Protein AF-A0A961JHT3-F1 (afdb_monomer_lite)

Radius of gyration: 24.53 Å; chains: 1; bounding box: 60×84×55 Å

Secondary structure (DSSP, 8-state):
-PPPPPSS--TT--HHHHGGG-S-SSSEEEEES-TTTHHHHHTT-SEEEEE-S-HHHHHHHHHHHH--HHHHHTS-S--SSHHHHHHS-HHHHHHHHHHHS-SHHHHHHHH-TT-EEEE-GGGGSPPSS----HHHHHHHTT-EEEE----HHHHHHHHHHHHHTT-----TT-HHHHHHHHH--EEEEE-TTS-EEEEE--SS-HHHHHHHHHHHTHHHH---PPPP-----------TT---

Structure (mmCIF, N/CA/C/O backbone):
data_AF-A0A961JHT3-F1
#
_entry.id   AF-A0A961JHT3-F1
#
loop_
_atom_site.group_PDB
_atom_site.id
_atom_site.type_symbol
_atom_site.label_atom_id
_atom_site.label_alt_id
_atom_site.label_comp_id
_atom_site.label_asym_id
_atom_site.label_entity_id
_atom_site.label_seq_id
_atom_site.pdbx_PDB_ins_code
_atom_site.Cartn_x
_atom_site.Cartn_y
_atom_site.Cartn_z
_atom_site.occupancy
_atom_site.B_iso_or_equiv
_atom_site.auth_seq_id
_atom_site.auth_comp_id
_atom_site.auth_asym_id
_atom_site.auth_atom_id
_atom_site.pdbx_PDB_model_num
ATOM 1 N N . MET A 1 1 ? -21.421 24.729 8.480 1.00 57.03 1 MET A N 1
ATOM 2 C CA . MET A 1 1 ? -20.787 23.635 9.247 1.00 57.03 1 MET A CA 1
ATOM 3 C C . MET A 1 1 ? -19.480 23.269 8.571 1.00 57.03 1 MET A C 1
ATOM 5 O O . MET A 1 1 ? -19.475 23.072 7.361 1.00 57.03 1 MET A O 1
ATOM 9 N N . THR A 1 2 ? -18.383 23.240 9.322 1.00 63.19 2 THR A N 1
ATOM 10 C CA . THR A 1 2 ? -17.062 22.849 8.815 1.00 63.19 2 THR A CA 1
ATOM 11 C C . THR A 1 2 ? -17.078 21.354 8.497 1.00 63.19 2 THR A C 1
ATOM 13 O O . THR A 1 2 ? -17.374 20.550 9.375 1.00 63.19 2 THR A O 1
ATOM 16 N N . GLN A 1 3 ? -16.819 20.971 7.242 1.00 70.88 3 GLN A N 1
ATOM 17 C CA . GLN A 1 3 ? -16.707 19.555 6.877 1.00 70.88 3 GLN A CA 1
ATOM 18 C C . GLN A 1 3 ? -15.441 18.976 7.505 1.00 70.88 3 GLN A C 1
ATOM 20 O O . GLN A 1 3 ? -14.354 19.521 7.296 1.00 70.88 3 GLN A O 1
ATOM 25 N N . LEU A 1 4 ? -15.564 17.865 8.233 1.00 83.88 4 LEU A N 1
ATOM 26 C CA . LEU A 1 4 ? -14.392 17.169 8.751 1.00 83.88 4 LEU A CA 1
ATOM 27 C C . LEU A 1 4 ? -13.760 16.335 7.631 1.00 83.88 4 LEU A C 1
ATOM 29 O O . LEU A 1 4 ? -14.424 15.832 6.712 1.00 83.88 4 LEU A O 1
ATOM 33 N N . ARG A 1 5 ? -12.436 16.221 7.685 1.00 85.00 5 ARG A N 1
ATOM 34 C CA . ARG A 1 5 ? -11.687 15.247 6.886 1.00 85.00 5 ARG A CA 1
ATOM 35 C C . ARG A 1 5 ? -11.672 13.911 7.637 1.00 85.00 5 ARG A C 1
ATOM 37 O O . ARG A 1 5 ? -11.847 13.919 8.855 1.00 85.00 5 ARG A O 1
ATOM 44 N N . PRO A 1 6 ? -11.465 12.775 6.952 1.00 85.62 6 PRO A N 1
ATOM 45 C CA . PRO A 1 6 ? -11.277 11.501 7.632 1.00 85.62 6 PRO A CA 1
ATOM 46 C C . PRO A 1 6 ? -10.084 11.600 8.580 1.00 85.62 6 PRO A C 1
ATOM 48 O O . PRO A 1 6 ? -9.056 12.169 8.210 1.00 85.62 6 PRO A O 1
ATOM 51 N N . PHE A 1 7 ? -10.225 11.055 9.786 1.00 88.31 7 PHE A N 1
ATOM 52 C CA . PHE A 1 7 ? -9.194 11.177 10.820 1.00 88.31 7 PHE A CA 1
ATOM 53 C C . PHE A 1 7 ? -7.970 10.315 10.524 1.00 88.31 7 PHE A C 1
ATOM 55 O O . PHE A 1 7 ? -6.889 10.621 11.002 1.00 88.31 7 PHE A O 1
ATOM 62 N N . PHE A 1 8 ? -8.108 9.274 9.704 1.00 86.50 8 PHE A N 1
ATOM 63 C CA . PHE A 1 8 ? -7.003 8.428 9.267 1.00 86.50 8 PHE A CA 1
ATOM 64 C C . PHE A 1 8 ? -7.219 7.927 7.834 1.00 86.50 8 PHE A C 1
ATOM 66 O O . PHE A 1 8 ? -8.326 7.977 7.283 1.00 86.50 8 PHE A O 1
ATOM 73 N N . SER A 1 9 ? -6.137 7.467 7.203 1.00 78.88 9 SER A N 1
ATOM 74 C CA . SER A 1 9 ? -6.177 6.941 5.838 1.00 78.88 9 SER A CA 1
ATOM 75 C C . SER A 1 9 ? -6.555 5.464 5.840 1.00 78.88 9 SER A C 1
ATOM 77 O O . SER A 1 9 ? -5.960 4.674 6.559 1.00 78.88 9 SER A O 1
ATOM 79 N N . TYR A 1 10 ? -7.489 5.076 4.974 1.00 79.50 10 TYR A N 1
ATOM 80 C CA . TYR A 1 10 ? -7.904 3.685 4.803 1.00 79.50 10 TYR A CA 1
ATOM 81 C C . TYR A 1 10 ? -8.029 3.349 3.314 1.00 79.50 10 TYR A C 1
ATOM 83 O O . TYR A 1 10 ? -8.481 4.177 2.514 1.00 79.50 10 TYR A O 1
ATOM 91 N N . TYR A 1 11 ? -7.605 2.152 2.911 1.00 69.44 11 TYR A N 1
ATOM 92 C CA . TYR A 1 11 ? -7.697 1.742 1.511 1.00 69.44 11 TYR A CA 1
ATOM 93 C C . TYR A 1 11 ? -9.161 1.597 1.078 1.00 69.44 11 TYR A C 1
ATOM 95 O O . TYR A 1 11 ? -9.966 0.965 1.751 1.00 69.44 11 TYR A O 1
ATOM 103 N N . GLY A 1 12 ? -9.520 2.181 -0.067 1.00 69.88 12 GLY A N 1
ATOM 104 C CA . GLY A 1 12 ? -10.909 2.177 -0.539 1.00 69.88 12 GLY A CA 1
ATOM 105 C C . GLY A 1 12 ? -11.826 3.167 0.193 1.00 69.88 12 GLY A C 1
ATOM 106 O O . GLY A 1 12 ? -13.039 3.134 -0.017 1.00 69.88 12 GLY A O 1
ATOM 107 N N . ALA A 1 13 ? -11.265 4.070 1.006 1.00 76.56 13 ALA A N 1
ATOM 108 C CA . ALA A 1 13 ? -11.989 5.164 1.643 1.00 76.56 13 ALA A CA 1
ATOM 109 C C . ALA A 1 13 ? -12.790 5.989 0.616 1.00 76.56 13 ALA A C 1
ATOM 111 O O . ALA A 1 13 ? -12.245 6.554 -0.334 1.00 76.56 13 ALA A O 1
ATOM 112 N N . LYS A 1 14 ? -14.107 6.094 0.820 1.00 81.62 14 LYS A N 1
ATOM 113 C CA . LYS A 1 14 ? -15.040 6.728 -0.128 1.00 81.62 14 LYS A CA 1
ATOM 114 C C . LYS A 1 14 ? -15.219 8.232 0.111 1.00 81.62 14 LYS A C 1
ATOM 116 O O . LYS A 1 14 ? -16.281 8.773 -0.181 1.00 81.62 14 LYS A O 1
ATOM 121 N N . TYR A 1 15 ? -14.207 8.939 0.620 1.00 84.75 15 TYR A N 1
ATOM 122 C CA . TYR A 1 15 ? -14.340 10.355 1.005 1.00 84.75 15 TYR A CA 1
ATOM 123 C C . TYR A 1 15 ? -14.695 11.288 -0.158 1.00 84.75 15 TYR A C 1
ATOM 125 O O . TYR A 1 15 ? -15.515 12.200 -0.008 1.00 84.75 15 TYR A O 1
ATOM 133 N N . THR A 1 16 ? -14.100 11.064 -1.330 1.00 83.38 16 THR A N 1
ATOM 134 C CA . THR A 1 16 ? -14.397 11.828 -2.551 1.00 83.38 16 THR A CA 1
ATOM 135 C C . THR A 1 16 ? -15.790 11.514 -3.088 1.00 83.38 16 THR A C 1
ATOM 137 O O . THR A 1 16 ? -16.472 12.420 -3.562 1.00 83.38 16 THR A O 1
ATOM 140 N N . GLY A 1 17 ? -16.231 10.258 -2.960 1.00 85.38 17 GLY A N 1
ATOM 141 C CA . GLY A 1 17 ? -17.565 9.799 -3.345 1.00 85.38 17 GLY A CA 1
ATOM 142 C C . GLY A 1 17 ? -18.671 10.256 -2.390 1.00 85.38 17 GLY A C 1
ATOM 143 O O . GLY A 1 17 ? -19.778 10.539 -2.835 1.00 85.38 17 GLY A O 1
ATOM 144 N N . ALA A 1 18 ? -18.367 10.397 -1.095 1.00 88.38 18 ALA A N 1
ATOM 145 C CA . ALA A 1 18 ? -19.325 10.715 -0.032 1.00 88.38 18 ALA A CA 1
ATOM 146 C C . ALA A 1 18 ? -20.150 11.989 -0.303 1.00 88.38 18 ALA A C 1
ATOM 148 O O . ALA A 1 18 ? -21.309 12.070 0.097 1.00 88.38 18 ALA A O 1
ATOM 149 N N . LYS A 1 19 ? -19.588 12.964 -1.034 1.00 88.75 19 LYS A N 1
ATOM 150 C CA . LYS A 1 19 ? -20.287 14.205 -1.412 1.00 88.75 19 LYS A CA 1
ATOM 151 C C . LYS A 1 19 ? -21.518 13.965 -2.294 1.00 88.75 19 LYS A C 1
ATOM 153 O O . LYS A 1 19 ? -22.480 14.717 -2.201 1.00 88.75 19 LYS A O 1
ATOM 158 N N . HIS A 1 20 ? -21.502 12.919 -3.121 1.00 90.94 20 HIS A N 1
ATOM 159 C CA . HIS A 1 20 ? -22.575 12.630 -4.077 1.00 90.94 20 HIS A CA 1
ATOM 160 C C . HIS A 1 20 ? -23.800 11.971 -3.432 1.00 90.94 20 HIS A C 1
ATOM 162 O O . HIS A 1 20 ? -24.866 11.959 -4.036 1.00 90.94 20 HIS A O 1
ATOM 168 N N . TYR A 1 21 ? -23.672 11.461 -2.204 1.00 89.62 21 TYR A N 1
ATOM 169 C CA . TYR A 1 21 ? -24.790 10.873 -1.460 1.00 89.62 21 TYR A CA 1
ATOM 170 C C . TYR A 1 21 ? -25.688 11.928 -0.791 1.00 89.62 21 TYR A C 1
ATOM 172 O O . TYR A 1 21 ? -26.802 11.607 -0.380 1.00 89.62 21 TYR A O 1
ATOM 180 N N . GLY A 1 22 ? -25.225 13.181 -0.697 1.00 91.25 22 GLY A N 1
ATOM 181 C CA . GLY A 1 22 ? -25.921 14.258 0.009 1.00 91.25 22 GLY A CA 1
ATOM 182 C C . GLY A 1 22 ? -25.864 14.138 1.543 1.00 91.25 22 GLY A C 1
ATOM 183 O O . GLY A 1 22 ? -25.358 13.140 2.071 1.00 91.25 22 GLY A O 1
ATOM 184 N N . PRO A 1 23 ? -26.350 15.167 2.264 1.00 92.62 23 PRO A N 1
ATOM 185 C CA . PRO A 1 23 ? -26.369 15.181 3.724 1.00 92.62 23 PRO A CA 1
ATOM 186 C C . PRO A 1 23 ? -27.289 14.088 4.296 1.00 92.62 23 PRO A C 1
ATOM 188 O O . PRO A 1 23 ? -28.197 13.615 3.601 1.00 92.62 23 PRO A O 1
ATOM 191 N N . PRO A 1 24 ? -27.078 13.677 5.559 1.00 93.19 24 PRO A N 1
ATOM 192 C CA . PRO A 1 24 ? -27.916 12.683 6.215 1.00 93.19 24 PRO A CA 1
ATOM 193 C C . PR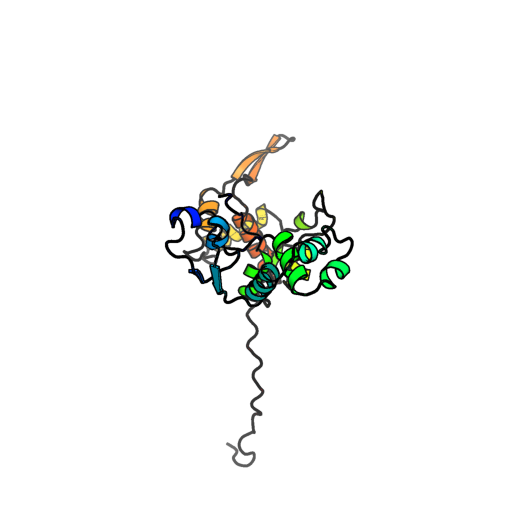O A 1 24 ? -29.370 13.155 6.286 1.00 93.19 24 PRO A C 1
ATOM 195 O O . PRO A 1 24 ? -29.661 14.312 6.574 1.00 93.19 24 PRO A O 1
ATOM 198 N N . ARG A 1 25 ? -30.302 12.231 6.033 1.00 93.06 25 ARG A N 1
ATOM 199 C CA . ARG A 1 25 ? -31.752 12.498 6.088 1.00 93.06 25 ARG A CA 1
ATOM 200 C C . ARG A 1 25 ? -32.357 12.270 7.474 1.00 93.06 25 ARG A C 1
ATOM 202 O O . ARG A 1 25 ? -33.548 12.494 7.662 1.00 93.06 25 ARG A O 1
ATOM 209 N N . ARG A 1 26 ? -31.571 11.724 8.401 1.00 92.50 26 ARG A N 1
ATOM 210 C CA . ARG A 1 26 ? -31.972 11.377 9.766 1.00 92.50 26 ARG A CA 1
ATOM 211 C C . ARG A 1 26 ? -30.820 11.635 10.721 1.00 92.50 26 ARG A C 1
ATOM 213 O O . ARG A 1 26 ? -29.664 11.590 10.308 1.00 92.50 26 ARG A O 1
ATOM 220 N N . ASP A 1 27 ? -31.159 11.806 11.993 1.00 90.62 27 ASP A N 1
ATOM 221 C CA . ASP A 1 27 ? -30.190 12.088 13.055 1.00 90.62 27 ASP A CA 1
ATOM 222 C C . ASP A 1 27 ? -29.199 10.946 13.282 1.00 90.62 27 ASP A C 1
ATOM 224 O O . ASP A 1 27 ? -28.045 11.196 13.619 1.00 90.62 27 ASP A O 1
ATOM 228 N N . LEU A 1 28 ? -29.649 9.698 13.104 1.00 95.69 28 LEU A N 1
ATOM 229 C CA . LEU A 1 28 ? -28.814 8.505 13.207 1.00 95.69 28 LEU A CA 1
ATOM 230 C C . LEU A 1 28 ? -28.369 8.037 11.820 1.00 95.69 28 LEU A C 1
ATOM 232 O O . LEU A 1 28 ? -29.200 7.645 10.996 1.00 95.69 28 LEU A O 1
ATOM 236 N N . VAL A 1 29 ? -27.055 7.981 11.614 1.00 95.44 29 VAL A N 1
ATOM 237 C CA . VAL A 1 29 ? -26.436 7.332 10.452 1.00 95.44 29 VAL A CA 1
ATOM 238 C C . VAL A 1 29 ? -25.847 5.991 10.860 1.00 95.44 29 VAL A C 1
ATOM 240 O O . VAL A 1 29 ? -25.186 5.867 11.890 1.00 95.44 29 VAL A O 1
ATOM 243 N N . ILE A 1 30 ? -26.083 4.983 10.027 1.00 95.88 30 ILE A N 1
ATOM 244 C CA . ILE A 1 30 ? -25.434 3.678 10.120 1.00 95.88 30 ILE A CA 1
ATOM 245 C C . ILE A 1 30 ? -24.485 3.578 8.928 1.00 95.88 30 ILE A C 1
ATOM 247 O O . ILE A 1 30 ? -24.943 3.602 7.786 1.00 95.88 30 ILE A O 1
ATOM 251 N N . GLU A 1 31 ? -23.182 3.489 9.188 1.00 93.50 31 GLU A N 1
ATOM 252 C CA . GLU A 1 31 ? -22.147 3.399 8.151 1.00 93.50 31 GLU A CA 1
ATOM 253 C C . GLU A 1 31 ? -21.509 1.999 8.183 1.00 93.50 31 GLU A C 1
ATOM 255 O O . GLU A 1 31 ? -20.625 1.740 9.005 1.00 93.50 31 GLU A O 1
ATOM 260 N N . PRO A 1 32 ? -21.983 1.063 7.337 1.00 91.31 32 PRO A N 1
ATOM 261 C CA . PRO A 1 32 ? -21.355 -0.242 7.179 1.00 91.31 32 PRO A CA 1
ATOM 262 C C . PRO A 1 32 ? -20.095 -0.138 6.316 1.00 91.31 32 PRO A C 1
ATOM 264 O O . PRO A 1 32 ? -20.018 0.710 5.424 1.00 91.31 32 PRO A O 1
ATOM 267 N N . PHE A 1 33 ? -19.145 -1.051 6.537 1.00 87.81 33 PHE A N 1
ATOM 268 C CA . PHE A 1 33 ? -17.808 -1.000 5.930 1.00 87.81 33 PHE A CA 1
ATOM 269 C C . PHE A 1 33 ? -17.140 0.343 6.222 1.00 87.81 33 PHE A C 1
ATOM 271 O O . PHE A 1 33 ? -16.701 1.050 5.309 1.00 87.81 33 PHE A O 1
ATOM 278 N N . ALA A 1 34 ? -17.183 0.722 7.500 1.00 89.56 34 ALA A N 1
ATOM 279 C CA . ALA A 1 34 ? -16.882 2.067 7.948 1.00 89.56 34 ALA A CA 1
ATOM 280 C C . ALA A 1 34 ? -15.506 2.542 7.474 1.00 89.56 34 ALA A C 1
ATOM 282 O O . ALA A 1 34 ? -15.391 3.690 7.041 1.00 89.56 34 ALA A O 1
ATOM 283 N N . GLY A 1 35 ? -14.472 1.692 7.514 1.00 90.19 35 GLY A N 1
ATOM 284 C CA . GLY A 1 35 ? -13.104 2.108 7.213 1.00 90.19 35 GLY A CA 1
ATOM 285 C C . GLY A 1 35 ? -12.756 3.374 7.999 1.00 90.19 35 GLY A C 1
ATOM 286 O O . GLY A 1 35 ? -12.822 3.380 9.220 1.00 90.19 35 GLY A O 1
ATOM 287 N N . SER A 1 36 ? -12.486 4.488 7.312 1.00 90.75 36 SER A N 1
ATOM 288 C CA . SER A 1 36 ? -12.253 5.803 7.934 1.00 90.75 36 SER A CA 1
ATOM 289 C C . SER A 1 36 ? -13.503 6.695 8.102 1.00 90.75 36 SER A C 1
ATOM 291 O O . SER A 1 36 ? -13.380 7.919 8.174 1.00 90.75 36 SER A O 1
ATOM 293 N N . ALA A 1 37 ? -14.700 6.102 8.177 1.00 93.69 37 ALA A N 1
ATOM 294 C CA . ALA A 1 37 ? -16.002 6.754 8.399 1.00 93.69 37 ALA A CA 1
ATOM 295 C C . ALA A 1 37 ? -16.214 7.999 7.521 1.00 93.69 37 ALA A C 1
ATOM 297 O O . ALA A 1 37 ? -16.574 9.091 7.976 1.00 93.69 37 ALA A O 1
ATOM 298 N N . CYS A 1 38 ? -15.891 7.857 6.238 1.00 92.50 38 CYS A N 1
ATOM 299 C CA . CYS A 1 38 ? -15.806 8.960 5.287 1.00 92.50 38 CYS A CA 1
ATOM 300 C C . CYS A 1 38 ? -17.118 9.727 5.114 1.00 92.50 38 CYS A C 1
ATOM 302 O O . CYS A 1 38 ? -17.083 10.932 4.850 1.00 92.50 38 CYS A O 1
ATOM 304 N N . TYR A 1 39 ? -18.260 9.040 5.187 1.00 92.81 39 TYR A N 1
ATOM 305 C CA . TYR A 1 39 ? -19.555 9.699 5.056 1.00 92.81 39 TYR A CA 1
ATOM 306 C C . TYR A 1 39 ? -19.876 10.494 6.323 1.00 92.81 39 TYR A C 1
ATOM 308 O O . TYR A 1 39 ? -20.181 11.687 6.238 1.00 92.81 39 TYR A O 1
ATOM 316 N N . SER A 1 40 ? -19.737 9.861 7.489 1.00 93.31 40 SER A N 1
ATOM 317 C CA . SER A 1 40 ? -20.083 10.471 8.772 1.00 93.31 40 SER A CA 1
ATOM 318 C C . SER A 1 40 ? -19.179 11.650 9.132 1.00 93.31 40 SER A C 1
ATOM 320 O O . SER A 1 40 ? -19.676 12.688 9.569 1.00 93.31 40 SER A O 1
ATOM 322 N N . THR A 1 41 ? -17.874 11.547 8.863 1.00 92.12 41 THR A N 1
ATOM 323 C CA . THR A 1 41 ? -16.915 12.650 9.058 1.00 92.12 41 THR A CA 1
ATOM 324 C C . THR A 1 41 ? -17.211 13.824 8.124 1.00 92.12 41 THR A C 1
ATOM 326 O O . THR A 1 41 ? -17.338 14.959 8.583 1.00 92.12 41 THR A O 1
ATOM 329 N N . ARG A 1 42 ? -17.424 13.573 6.823 1.00 91.94 42 ARG A N 1
ATOM 330 C CA . ARG A 1 42 ? -17.743 14.631 5.846 1.00 91.94 42 ARG A CA 1
ATOM 331 C C . ARG A 1 42 ? -18.935 15.479 6.281 1.00 91.94 42 ARG A C 1
ATOM 333 O O . ARG A 1 42 ? -18.892 16.700 6.138 1.00 91.94 42 ARG A O 1
ATOM 340 N N . TRP A 1 43 ? -19.994 14.829 6.751 1.00 91.81 43 TRP A N 1
ATOM 341 C CA . TRP A 1 43 ? -21.242 15.495 7.113 1.00 91.81 43 TRP A CA 1
ATOM 342 C C . TRP A 1 43 ? -21.338 15.863 8.595 1.00 91.81 43 TRP A C 1
ATOM 344 O O . TRP A 1 43 ? -22.390 16.341 9.007 1.00 91.81 43 TRP A O 1
ATOM 354 N N . ALA A 1 44 ? -20.258 15.676 9.367 1.00 91.00 44 ALA A N 1
ATOM 355 C CA . ALA A 1 44 ? -20.203 15.943 10.805 1.00 91.00 44 ALA A CA 1
ATOM 356 C C . ALA A 1 44 ? -21.430 15.373 11.542 1.00 91.00 44 ALA A C 1
ATOM 358 O O . ALA A 1 44 ? -22.122 16.074 12.281 1.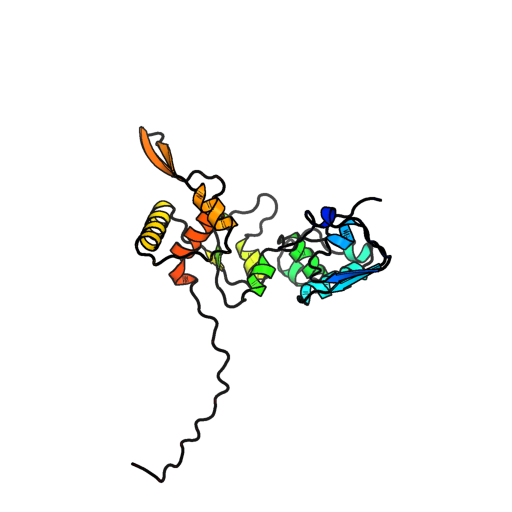00 91.00 44 ALA A O 1
ATOM 359 N N . VAL A 1 45 ? -21.742 14.104 11.265 1.00 91.19 45 VAL A N 1
ATOM 360 C CA . VAL A 1 45 ? -22.965 13.463 11.756 1.00 91.19 45 VAL A CA 1
ATOM 361 C C . VAL A 1 45 ? -22.936 13.383 13.288 1.00 91.19 45 VAL A C 1
ATOM 363 O O . VAL A 1 45 ? -21.991 12.818 13.836 1.00 91.19 45 VAL A O 1
ATOM 366 N N . PRO A 1 46 ? -23.978 13.868 13.991 1.00 87.44 46 PRO A N 1
ATOM 367 C CA . PRO A 1 46 ? -23.975 13.927 15.451 1.00 87.44 46 PRO A CA 1
ATOM 368 C C . PRO A 1 46 ? -24.175 12.560 16.117 1.00 87.44 46 PRO A C 1
ATOM 370 O O . PRO A 1 46 ? -23.692 12.339 17.224 1.00 87.44 46 PRO A O 1
ATOM 373 N N . ARG A 1 47 ? -24.902 11.634 15.475 1.00 94.38 47 ARG A N 1
ATOM 374 C CA . ARG A 1 47 ? -25.125 10.277 15.991 1.00 94.38 47 ARG A CA 1
ATOM 375 C C . ARG A 1 47 ? -24.829 9.253 14.910 1.00 94.38 47 ARG A C 1
ATOM 377 O O . ARG A 1 47 ? -25.536 9.159 13.908 1.00 94.38 47 ARG A O 1
ATOM 384 N N . VAL A 1 48 ? -23.799 8.451 15.141 1.00 94.19 48 VAL A N 1
ATOM 385 C CA . VAL A 1 48 ? -23.324 7.461 14.179 1.00 94.19 48 VAL A CA 1
ATOM 386 C C . VAL A 1 48 ? -23.192 6.085 14.825 1.00 94.19 48 VAL A C 1
ATOM 388 O O . VAL A 1 48 ? -22.841 5.964 15.996 1.00 94.19 48 VAL A O 1
ATOM 391 N N . ARG A 1 49 ? -23.486 5.036 14.053 1.00 95.94 49 ARG A N 1
ATOM 392 C CA . ARG A 1 49 ? -23.070 3.658 14.332 1.00 95.94 49 ARG A CA 1
ATOM 393 C C . ARG A 1 49 ? -22.184 3.178 13.192 1.00 95.94 49 ARG A C 1
ATOM 395 O O . ARG A 1 49 ? -22.638 3.105 12.049 1.00 95.94 49 ARG A O 1
ATOM 402 N N . LEU A 1 50 ? -20.935 2.876 13.519 1.00 95.31 50 LEU A N 1
ATOM 403 C CA . LEU A 1 50 ? -19.934 2.385 12.581 1.00 95.31 50 LEU A CA 1
ATOM 404 C C . LEU A 1 50 ? -19.857 0.864 12.686 1.00 95.31 50 LEU A C 1
ATOM 406 O O . LEU A 1 50 ? -19.821 0.328 13.790 1.00 95.31 50 LEU A O 1
ATOM 410 N N . TYR A 1 51 ? -19.842 0.182 11.544 1.00 93.69 51 TYR A N 1
ATOM 411 C CA . TYR A 1 51 ? -19.662 -1.267 11.488 1.00 93.69 51 TYR A CA 1
ATOM 412 C C . TYR A 1 51 ? -18.562 -1.603 10.488 1.00 93.69 51 TYR A C 1
ATOM 414 O O . TYR A 1 51 ? -18.649 -1.225 9.317 1.00 93.69 51 TYR A O 1
ATOM 422 N N . ASP A 1 52 ? -17.558 -2.350 10.932 1.00 91.62 52 ASP A N 1
ATOM 423 C CA . ASP A 1 52 ? -16.503 -2.884 10.078 1.00 91.62 52 ASP A CA 1
ATOM 424 C C . ASP A 1 52 ? -16.244 -4.359 10.406 1.00 91.62 52 ASP A C 1
ATOM 426 O O . ASP A 1 52 ? -16.586 -4.844 11.484 1.00 91.62 52 ASP A O 1
ATOM 430 N N . VAL A 1 53 ? -15.680 -5.084 9.443 1.00 85.69 53 VAL A N 1
ATOM 431 C CA . VAL A 1 53 ? -15.257 -6.474 9.639 1.00 85.69 53 VAL A CA 1
ATOM 432 C C . VAL A 1 53 ? -13.870 -6.545 10.273 1.00 85.69 53 VAL A C 1
ATOM 434 O O . VAL A 1 53 ? -13.557 -7.545 10.912 1.00 85.69 53 VAL A O 1
ATOM 437 N N . SER A 1 54 ? -13.036 -5.512 10.091 1.00 84.12 54 SER A N 1
ATOM 438 C CA . SER A 1 54 ? -11.707 -5.450 10.697 1.00 84.12 54 SER A CA 1
ATOM 439 C C . SER A 1 54 ? -11.821 -5.101 12.186 1.00 84.12 54 SER A C 1
ATOM 441 O O . SER A 1 54 ? -12.277 -4.000 12.511 1.00 84.12 54 SER A O 1
ATOM 443 N N . PRO A 1 55 ? -11.369 -5.981 13.101 1.00 84.81 55 PRO A N 1
ATOM 444 C CA . PRO A 1 55 ? -11.308 -5.659 14.524 1.00 84.81 55 PRO A CA 1
ATOM 445 C C . PRO A 1 55 ? -10.415 -4.449 14.805 1.00 84.81 55 PRO A C 1
ATOM 447 O O . PRO A 1 55 ? -10.734 -3.658 15.681 1.00 84.81 55 PRO A O 1
ATOM 450 N N . ASP A 1 56 ? -9.343 -4.259 14.029 1.00 83.81 56 ASP A N 1
ATOM 451 C CA . ASP A 1 56 ? -8.430 -3.123 14.190 1.00 83.81 56 ASP A CA 1
ATOM 452 C C . ASP A 1 56 ? -9.120 -1.786 13.869 1.00 83.81 56 ASP A C 1
ATOM 454 O O . ASP A 1 56 ? -8.905 -0.794 14.564 1.00 83.81 56 ASP A O 1
ATOM 458 N N . ILE A 1 57 ? -10.009 -1.761 12.869 1.00 87.44 57 ILE A N 1
ATOM 459 C CA . ILE A 1 57 ? -10.820 -0.575 12.550 1.00 87.44 57 ILE A CA 1
ATOM 460 C C . ILE A 1 57 ? -11.856 -0.307 13.643 1.00 87.44 57 ILE A C 1
ATOM 462 O O . ILE A 1 57 ? -12.057 0.849 14.019 1.00 87.44 57 ILE A O 1
ATOM 466 N N . CYS A 1 58 ? -12.492 -1.354 14.173 1.00 91.25 58 CYS A N 1
ATOM 467 C CA . CYS A 1 58 ? -13.421 -1.224 15.295 1.00 91.25 58 CYS A CA 1
ATOM 468 C C . CYS A 1 58 ? -12.718 -0.672 16.542 1.00 91.25 58 CYS A C 1
ATOM 470 O O . CYS A 1 58 ? -13.187 0.313 17.105 1.00 91.25 58 CYS A O 1
ATOM 472 N N . ASP A 1 59 ? -11.565 -1.232 16.914 1.00 89.69 59 ASP A N 1
ATOM 473 C CA . ASP A 1 59 ? -10.786 -0.803 18.081 1.00 89.69 59 ASP A CA 1
ATOM 474 C C . ASP A 1 59 ? -10.276 0.639 17.937 1.00 89.69 59 ASP A C 1
ATOM 476 O O . ASP A 1 59 ? -10.283 1.411 18.899 1.00 89.69 59 ASP A O 1
ATOM 480 N N . LEU A 1 60 ? -9.861 1.030 16.727 1.00 92.38 60 LEU A N 1
ATOM 481 C CA . LEU A 1 60 ? -9.440 2.396 16.433 1.00 92.38 60 LEU A CA 1
ATOM 482 C C . LEU A 1 60 ? -10.596 3.394 16.573 1.00 92.38 60 LEU A C 1
ATOM 484 O O . LEU A 1 60 ? -10.418 4.454 17.174 1.00 92.38 60 LEU A O 1
ATOM 488 N N . TRP A 1 61 ? -11.779 3.073 16.042 1.00 94.56 61 TRP A N 1
ATOM 489 C CA . TRP A 1 61 ? -12.949 3.938 16.199 1.00 94.56 61 TRP A CA 1
ATOM 490 C C . TRP A 1 61 ? -13.454 3.985 17.633 1.00 94.56 61 TRP A C 1
ATOM 492 O O . TRP A 1 61 ? -13.784 5.070 18.104 1.00 94.56 61 TRP A O 1
ATOM 502 N N . ASP A 1 62 ? -13.478 2.857 18.342 1.00 94.94 62 ASP A N 1
ATOM 503 C CA . ASP A 1 62 ? -13.850 2.822 19.757 1.00 94.94 62 ASP A CA 1
ATOM 504 C C . ASP A 1 62 ? -12.927 3.706 20.598 1.00 94.94 62 ASP A C 1
ATOM 506 O O . ASP A 1 62 ? -13.405 4.423 21.477 1.00 94.94 62 ASP A O 1
ATOM 510 N N . PHE A 1 63 ? -11.626 3.709 20.298 1.00 95.00 63 PHE A N 1
ATOM 511 C CA . PHE A 1 63 ? -10.678 4.645 20.893 1.00 95.00 63 PHE A CA 1
ATOM 512 C C . PHE A 1 63 ? -11.022 6.088 20.533 1.00 95.00 63 PHE A C 1
ATOM 514 O O . PHE A 1 63 ? -11.351 6.856 21.427 1.00 95.00 63 PHE A O 1
ATOM 521 N N . LEU A 1 64 ? -11.064 6.445 19.246 1.00 94.00 64 LEU A N 1
ATOM 522 C CA . LEU A 1 64 ? -11.320 7.823 18.801 1.00 94.00 64 LEU A CA 1
ATOM 523 C C . LEU A 1 64 ? -12.645 8.405 19.323 1.00 94.00 64 LEU A C 1
ATOM 525 O O . LEU A 1 64 ? -12.721 9.600 19.592 1.00 94.00 64 LEU A O 1
ATOM 529 N N . ILE A 1 65 ? -13.687 7.582 19.463 1.00 92.50 65 ILE A N 1
ATOM 530 C CA . ILE A 1 65 ? -14.999 7.996 19.985 1.00 92.50 65 ILE A CA 1
ATOM 531 C C . ILE A 1 65 ? -14.949 8.250 21.499 1.00 92.50 65 ILE A C 1
ATOM 533 O O . ILE A 1 65 ? -15.711 9.075 22.004 1.00 92.50 65 ILE A O 1
ATOM 537 N N . ARG A 1 66 ? -14.090 7.533 22.233 1.00 93.75 66 ARG A N 1
ATOM 538 C CA . ARG A 1 66 ? -13.986 7.607 23.701 1.00 93.75 66 ARG A CA 1
ATOM 539 C C . ARG A 1 66 ? -12.839 8.491 24.190 1.00 93.75 66 ARG A C 1
ATOM 541 O O . ARG A 1 66 ? -12.834 8.847 25.365 1.00 93.75 66 ARG A O 1
ATOM 548 N N . SER A 1 67 ? -11.887 8.821 23.325 1.00 95.25 67 SER A N 1
ATOM 549 C CA . SER A 1 67 ? -10.736 9.658 23.643 1.00 95.25 67 SER A CA 1
ATOM 550 C C . SER A 1 67 ? -11.138 11.106 23.888 1.00 95.25 67 SER A C 1
ATOM 552 O O . SER A 1 67 ? -11.873 11.719 23.115 1.00 95.25 67 SER A O 1
ATOM 554 N N . SER A 1 68 ? -10.577 11.677 24.945 1.00 95.12 68 SER A N 1
ATOM 555 C CA . SER A 1 68 ? -10.506 13.119 25.138 1.00 95.12 68 SER A CA 1
ATOM 556 C C . SER A 1 68 ? -9.411 13.735 24.262 1.00 95.12 68 SER A C 1
ATOM 558 O O . SER A 1 68 ? -8.511 13.048 23.776 1.00 95.12 68 SER A O 1
ATOM 560 N N . GLU A 1 69 ? -9.436 15.060 24.112 1.00 93.06 69 GLU A N 1
ATOM 561 C CA . GLU A 1 69 ? -8.354 15.804 23.452 1.00 93.06 69 GLU A CA 1
ATOM 562 C C . GLU A 1 69 ? -6.988 15.519 24.095 1.00 93.06 69 GLU A C 1
ATOM 564 O O . GLU A 1 69 ? -5.993 15.357 23.393 1.00 93.06 69 GLU A O 1
ATOM 569 N N . ARG A 1 70 ? -6.950 15.368 25.426 1.00 93.88 70 ARG A N 1
ATOM 570 C CA . ARG A 1 70 ? -5.728 15.040 26.169 1.00 93.88 70 ARG A CA 1
ATOM 571 C C . ARG A 1 70 ? -5.185 13.659 25.814 1.00 93.88 70 ARG A C 1
ATOM 573 O O . ARG A 1 70 ? -3.971 13.507 25.727 1.00 93.88 70 ARG A O 1
ATOM 580 N N . ASP A 1 71 ? -6.058 12.676 25.605 1.00 93.56 71 ASP A N 1
ATOM 581 C CA . ASP A 1 71 ? -5.630 11.326 25.228 1.00 93.56 71 ASP A CA 1
ATOM 582 C C . ASP A 1 71 ? -4.943 11.350 23.863 1.00 93.56 71 ASP A C 1
ATOM 584 O O . ASP A 1 71 ? -3.876 10.763 23.703 1.00 93.56 71 ASP A O 1
ATOM 588 N N . ILE A 1 72 ? -5.502 12.098 22.906 1.00 93.25 72 ILE A N 1
ATOM 589 C CA . ILE A 1 72 ? -4.905 12.272 21.577 1.00 93.25 72 ILE A CA 1
ATOM 590 C C . ILE A 1 72 ? -3.596 13.064 21.659 1.00 93.25 72 ILE A C 1
ATOM 592 O O . ILE A 1 72 ? -2.601 12.650 21.074 1.00 93.25 72 ILE A O 1
ATOM 596 N N . ALA A 1 73 ? -3.567 14.158 22.422 1.00 92.31 73 ALA A N 1
ATOM 597 C CA . ALA A 1 73 ? -2.380 14.999 22.586 1.00 92.31 73 ALA A CA 1
ATOM 598 C C . ALA A 1 73 ? -1.232 14.308 23.345 1.00 92.31 73 ALA A C 1
ATOM 600 O O . ALA A 1 73 ? -0.095 14.762 23.279 1.00 92.31 73 ALA A O 1
ATOM 601 N N . SER A 1 74 ? -1.516 13.230 24.081 1.00 92.00 74 SER A N 1
ATOM 602 C CA . SER A 1 74 ? -0.493 12.443 24.780 1.00 92.00 74 SER A CA 1
ATOM 603 C C . SER A 1 74 ? 0.269 11.471 23.875 1.00 92.00 74 SER A C 1
ATOM 605 O O . SER A 1 74 ? 1.276 10.906 24.299 1.00 92.00 74 SER A O 1
ATOM 607 N N . ILE A 1 75 ? -0.208 11.258 22.646 1.00 91.75 75 ILE A N 1
ATOM 608 C CA . ILE A 1 75 ? 0.451 10.395 21.668 1.00 91.75 75 ILE A CA 1
ATOM 609 C C . ILE A 1 75 ? 1.680 11.139 21.123 1.00 91.75 75 ILE A C 1
ATOM 611 O O . ILE A 1 75 ? 1.514 12.255 20.629 1.00 91.75 75 ILE A O 1
ATOM 615 N N . PRO A 1 76 ? 2.889 10.547 21.172 1.00 88.81 76 PRO A N 1
ATOM 616 C CA . PRO A 1 76 ? 4.076 11.161 20.586 1.00 88.81 76 PRO A CA 1
ATOM 617 C C . PRO A 1 76 ? 3.884 11.433 19.090 1.00 88.81 76 PRO A C 1
ATOM 619 O O . PRO A 1 76 ? 3.372 10.586 18.352 1.00 88.81 76 PRO A O 1
ATOM 622 N N . ASP A 1 77 ? 4.302 12.613 18.647 1.00 83.94 77 ASP A N 1
ATOM 623 C CA . ASP A 1 77 ? 4.289 13.029 17.244 1.00 83.94 77 ASP A CA 1
ATOM 624 C C . ASP A 1 77 ? 5.526 12.542 16.472 1.00 83.94 77 ASP A C 1
ATOM 626 O O . ASP A 1 77 ? 5.477 12.437 15.247 1.00 83.94 77 ASP A O 1
ATOM 630 N N . ALA A 1 78 ? 6.591 12.169 17.186 1.00 80.50 78 ALA A N 1
ATOM 631 C CA . ALA A 1 78 ? 7.786 11.525 16.658 1.00 80.50 78 ALA A CA 1
ATOM 632 C C . ALA A 1 78 ? 8.235 10.354 17.548 1.00 80.50 78 ALA A C 1
ATOM 634 O O . ALA A 1 78 ? 7.990 10.331 18.753 1.00 80.50 78 ALA A O 1
ATOM 635 N N . PHE A 1 79 ? 8.919 9.389 16.932 1.00 79.19 79 PHE A N 1
ATOM 636 C CA . PHE A 1 79 ? 9.533 8.243 17.607 1.00 79.19 79 PHE A CA 1
ATOM 637 C C . PHE A 1 79 ? 10.978 8.127 17.134 1.00 79.19 79 PHE A C 1
ATOM 639 O O . PHE A 1 79 ? 11.210 8.037 15.923 1.00 79.19 79 PHE A O 1
ATOM 646 N N . GLU A 1 80 ? 11.936 8.099 18.057 1.00 75.12 80 GLU A N 1
ATOM 647 C CA . GLU A 1 80 ? 13.349 7.928 17.699 1.00 75.12 80 GLU A CA 1
ATOM 648 C C . GLU A 1 80 ? 13.638 6.469 17.330 1.00 75.12 80 GLU A C 1
ATOM 650 O O . GLU A 1 80 ? 14.335 6.191 16.350 1.00 75.12 80 GLU A O 1
ATOM 655 N N . HIS A 1 81 ? 13.028 5.535 18.066 1.00 73.94 81 HIS A N 1
ATOM 656 C CA . HIS A 1 81 ? 13.214 4.094 17.899 1.00 73.94 81 HIS A CA 1
ATOM 657 C C . HIS A 1 81 ? 11.877 3.366 17.710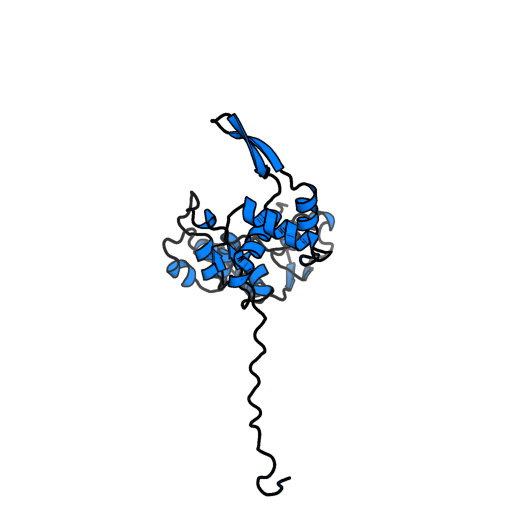 1.00 73.94 81 HIS A C 1
ATOM 659 O O . HIS A 1 81 ? 10.822 3.812 18.163 1.00 73.94 81 HIS A O 1
ATOM 665 N N . ASP A 1 82 ? 11.900 2.214 17.034 1.00 65.38 82 ASP A N 1
ATOM 666 C CA . ASP A 1 82 ? 10.682 1.429 16.781 1.00 65.38 82 ASP A CA 1
ATOM 667 C C . ASP A 1 82 ? 10.067 0.860 18.066 1.00 65.38 82 ASP A C 1
ATOM 669 O O . ASP A 1 82 ? 8.845 0.746 18.159 1.00 65.38 82 ASP A O 1
ATOM 673 N N . ASP A 1 83 ? 10.886 0.581 19.081 1.00 74.62 83 ASP A N 1
ATOM 674 C CA . ASP A 1 83 ? 10.425 0.073 20.375 1.00 74.62 83 ASP A CA 1
ATOM 675 C C . ASP A 1 83 ? 9.488 1.059 21.086 1.00 74.62 83 ASP A C 1
ATOM 677 O O . ASP A 1 83 ? 8.528 0.640 21.731 1.00 74.62 83 ASP A O 1
ATOM 681 N N . GLU A 1 84 ? 9.695 2.368 20.911 1.00 77.69 84 GLU A N 1
ATOM 682 C CA . GLU A 1 84 ? 8.819 3.410 21.460 1.00 77.69 84 GLU A CA 1
ATOM 683 C C . GLU A 1 84 ? 7.420 3.317 20.840 1.00 77.69 84 GLU A C 1
ATOM 685 O O . GLU A 1 84 ? 6.417 3.278 21.555 1.00 77.69 84 GLU A O 1
ATOM 690 N N . PHE A 1 85 ? 7.345 3.172 19.515 1.00 79.75 85 PHE A N 1
ATOM 691 C CA . PHE A 1 85 ? 6.086 2.952 18.803 1.00 79.75 85 PHE A CA 1
ATOM 692 C C . PHE A 1 85 ? 5.429 1.624 19.204 1.00 79.75 85 PHE A C 1
ATOM 694 O O . PHE A 1 85 ? 4.220 1.567 19.443 1.00 79.75 85 PHE A O 1
ATOM 701 N N . LEU A 1 86 ? 6.209 0.544 19.305 1.00 77.94 86 LEU A N 1
ATOM 702 C CA . LEU A 1 86 ? 5.704 -0.773 19.694 1.00 77.94 86 LEU A CA 1
ATOM 703 C C . LEU A 1 86 ? 5.217 -0.799 21.148 1.00 77.94 86 LEU A C 1
ATOM 705 O O . LEU A 1 86 ? 4.272 -1.532 21.447 1.00 77.94 86 LEU A O 1
ATOM 709 N N . SER A 1 87 ? 5.786 0.031 22.024 1.00 86.31 87 SER A N 1
ATOM 710 C CA . SER A 1 87 ? 5.385 0.155 23.429 1.00 86.31 87 SER A CA 1
ATOM 711 C C . SER A 1 87 ? 4.042 0.862 23.635 1.00 86.31 87 SER A C 1
ATOM 713 O O . SER A 1 87 ? 3.429 0.711 24.694 1.00 86.31 87 SER A O 1
ATOM 715 N N . LEU A 1 88 ? 3.544 1.590 22.626 1.00 87.00 88 LEU A N 1
ATOM 716 C CA . LEU A 1 88 ? 2.261 2.278 22.720 1.00 87.00 88 LEU A CA 1
ATOM 717 C C . LEU A 1 88 ? 1.111 1.301 23.010 1.00 87.00 88 LEU A C 1
ATOM 719 O O . LEU A 1 88 ? 1.083 0.183 22.477 1.00 87.00 88 LEU A O 1
ATOM 723 N N . PRO A 1 89 ? 0.086 1.733 23.770 1.00 90.94 89 PRO A N 1
ATOM 724 C CA . PRO A 1 89 ? -1.159 0.989 23.866 1.00 90.94 89 PRO A CA 1
ATOM 725 C C . PRO A 1 89 ? -1.744 0.723 22.472 1.00 90.94 89 PRO A C 1
ATOM 727 O O . PRO A 1 89 ? -1.582 1.522 21.547 1.00 90.94 89 PRO A O 1
ATOM 730 N N . ARG A 1 90 ? -2.448 -0.406 22.316 1.00 86.31 90 ARG A N 1
ATOM 731 C CA . ARG A 1 90 ? -2.875 -0.915 21.000 1.00 86.31 90 ARG A CA 1
ATOM 732 C C . ARG A 1 90 ? -3.591 0.132 20.143 1.00 86.31 90 ARG A C 1
ATOM 734 O O . ARG A 1 90 ? -3.261 0.251 18.972 1.00 86.31 90 ARG A O 1
ATOM 741 N N . ALA A 1 91 ? -4.544 0.877 20.699 1.00 88.44 91 ALA A N 1
ATOM 742 C CA . ALA A 1 91 ? -5.354 1.801 19.909 1.00 88.44 91 ALA A CA 1
ATOM 743 C C . ALA A 1 91 ? -4.614 3.089 19.471 1.00 88.44 91 ALA A C 1
ATOM 745 O O . ALA A 1 91 ? -4.651 3.391 18.278 1.00 88.44 91 ALA A O 1
ATOM 746 N N . PRO A 1 92 ? -3.853 3.789 20.341 1.00 90.56 92 PRO A N 1
ATOM 747 C CA . PRO A 1 92 ? -2.899 4.819 19.911 1.00 90.56 92 PRO A CA 1
ATOM 748 C C . PRO A 1 92 ? -1.914 4.324 18.847 1.00 90.56 92 PRO A C 1
ATOM 750 O O . PRO A 1 92 ? -1.699 4.990 17.836 1.00 90.56 92 PRO A O 1
ATOM 753 N N . ARG A 1 93 ? -1.374 3.110 19.026 1.00 88.44 93 ARG A N 1
ATOM 754 C CA . ARG A 1 93 ? -0.464 2.489 18.057 1.00 88.44 93 ARG A CA 1
ATOM 755 C C . ARG A 1 93 ? -1.131 2.275 16.698 1.00 88.44 93 ARG A C 1
ATOM 757 O O . ARG A 1 93 ? -0.503 2.524 15.673 1.00 88.44 93 ARG A O 1
ATOM 764 N N . LEU A 1 94 ? -2.398 1.847 16.680 1.00 86.12 94 LEU A N 1
ATOM 765 C CA . LEU A 1 94 ? -3.195 1.738 15.455 1.00 86.12 94 LEU A CA 1
ATOM 766 C C . LEU A 1 94 ? -3.370 3.109 14.787 1.00 86.12 94 LEU A C 1
ATOM 768 O O . LEU A 1 94 ? -3.137 3.221 13.588 1.00 86.12 94 LEU A O 1
ATOM 772 N N . LEU A 1 95 ? -3.706 4.164 15.536 1.00 89.19 95 LEU A N 1
ATOM 773 C CA . LEU A 1 95 ? -3.851 5.511 14.971 1.00 89.19 95 LEU A CA 1
ATOM 774 C C . LEU A 1 95 ? -2.555 5.986 14.292 1.00 89.19 95 LEU A C 1
ATOM 776 O O . LEU A 1 95 ? -2.581 6.348 13.113 1.00 89.19 95 LEU A O 1
ATOM 780 N N . CYS A 1 96 ? -1.421 5.896 14.996 1.00 85.75 96 CYS A N 1
ATOM 781 C CA . CYS A 1 96 ? -0.100 6.202 14.440 1.00 85.75 96 CYS A CA 1
ATOM 782 C C . CYS A 1 96 ? 0.194 5.352 13.197 1.00 85.75 96 CYS A C 1
ATOM 784 O O . CYS A 1 96 ? 0.654 5.869 12.178 1.00 85.75 96 CYS A O 1
ATOM 786 N N . ALA A 1 97 ? -0.134 4.059 13.237 1.00 77.31 97 ALA A N 1
ATOM 787 C CA . ALA A 1 97 ? 0.073 3.155 12.116 1.00 77.31 97 ALA A CA 1
ATOM 788 C C . ALA A 1 97 ? -0.672 3.583 10.841 1.00 77.31 97 ALA A C 1
ATOM 790 O O . ALA A 1 97 ? -0.093 3.562 9.751 1.00 77.31 97 ALA A O 1
ATOM 791 N N . PHE A 1 98 ? -1.935 4.001 10.954 1.00 77.62 98 PHE A N 1
ATOM 792 C CA . PHE A 1 98 ? -2.726 4.467 9.807 1.00 77.62 98 PHE A CA 1
ATOM 793 C C . PHE A 1 98 ? -2.351 5.876 9.320 1.00 77.62 98 PHE A C 1
ATOM 795 O O . PHE A 1 98 ? -2.723 6.261 8.203 1.00 77.62 98 PHE A O 1
ATOM 802 N N . TRP A 1 99 ? -1.639 6.658 10.135 1.00 77.44 99 TRP A N 1
ATOM 803 C CA . TRP A 1 99 ? -1.069 7.948 9.736 1.00 77.44 99 TRP A CA 1
ATOM 804 C C . TRP A 1 99 ? 0.255 7.784 8.992 1.00 77.44 99 TRP A C 1
ATOM 806 O O . TRP A 1 99 ? 0.407 8.335 7.899 1.00 77.44 99 TRP A O 1
ATOM 816 N N . VAL A 1 100 ? 1.169 6.980 9.540 1.00 64.94 100 VAL A N 1
ATOM 817 C CA . VAL A 1 100 ? 2.508 6.740 8.977 1.00 64.94 100 VAL A CA 1
ATOM 818 C C . VAL A 1 100 ? 2.421 5.846 7.741 1.00 64.94 100 VAL A C 1
ATOM 820 O O . VAL A 1 100 ? 2.991 6.147 6.691 1.00 64.94 100 VAL A O 1
ATOM 823 N N . SER A 1 101 ? 1.631 4.773 7.811 1.00 55.69 101 SER A N 1
ATOM 824 C CA . SER A 1 101 ? 1.321 3.942 6.654 1.00 55.69 101 SER A CA 1
ATOM 825 C C . SER A 1 101 ? -0.049 4.348 6.120 1.00 55.69 101 SER A C 1
ATOM 827 O O . SER A 1 101 ? -1.086 3.972 6.655 1.00 55.69 101 SER 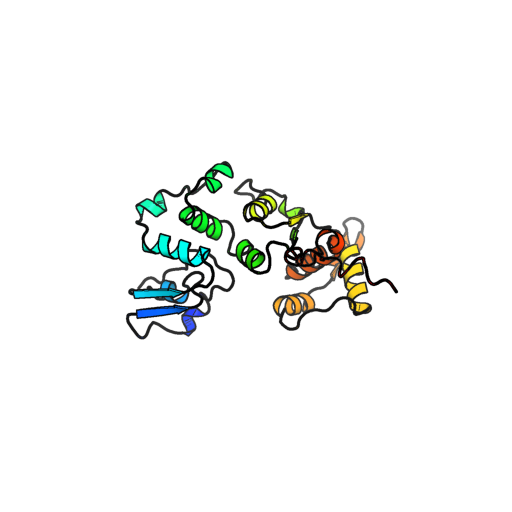A O 1
ATOM 829 N N . LYS A 1 102 ? -0.094 5.144 5.046 1.00 53.69 102 LYS A N 1
ATOM 830 C CA . LYS A 1 102 ? -1.360 5.483 4.367 1.00 53.69 102 LYS A CA 1
ATOM 831 C C . LYS A 1 102 ? -2.056 4.210 3.854 1.00 53.69 102 LYS A C 1
ATOM 833 O O . LYS A 1 102 ? -1.874 3.860 2.694 1.00 53.69 102 LYS A O 1
ATOM 838 N N . GLY A 1 103 ? -2.813 3.498 4.691 1.00 50.12 103 GLY A N 1
ATOM 839 C CA . GLY A 1 103 ? -3.729 2.391 4.376 1.00 50.12 103 GLY A CA 1
ATOM 840 C C . GLY A 1 103 ? -3.193 1.195 3.566 1.00 50.12 103 GLY A C 1
ATOM 841 O O . GLY A 1 103 ? -3.994 0.363 3.148 1.00 50.12 103 GLY A O 1
ATOM 842 N N . ARG A 1 104 ? -1.887 1.090 3.275 1.00 55.69 104 ARG A N 1
ATOM 843 C CA . ARG A 1 104 ? -1.351 0.091 2.323 1.00 55.69 104 ARG A CA 1
ATOM 844 C C . ARG A 1 104 ? -1.070 -1.271 2.960 1.00 55.69 104 ARG A C 1
ATOM 846 O O . ARG A 1 104 ? -1.384 -2.287 2.345 1.00 55.69 104 ARG A O 1
ATOM 853 N N . ALA A 1 105 ? -0.496 -1.309 4.163 1.00 57.06 105 ALA A N 1
ATOM 854 C CA . ALA A 1 105 ? -0.006 -2.553 4.765 1.00 57.06 105 ALA A CA 1
ATOM 855 C C . ALA A 1 105 ? -1.141 -3.481 5.238 1.00 57.06 105 ALA A C 1
ATOM 857 O O . ALA A 1 105 ? -1.117 -4.679 4.954 1.00 57.06 105 ALA A O 1
ATOM 858 N N . GLU A 1 106 ? -2.176 -2.935 5.881 1.00 59.31 106 GLU A N 1
ATOM 859 C CA . GLU A 1 106 ? -3.320 -3.719 6.370 1.00 59.31 106 GLU A CA 1
ATOM 860 C C . GLU A 1 106 ? -4.119 -4.347 5.214 1.00 59.31 106 GLU A C 1
ATOM 862 O O . GLU A 1 106 ? -4.460 -5.531 5.250 1.00 59.31 106 GLU A O 1
ATOM 867 N N . ALA A 1 107 ? -4.324 -3.598 4.123 1.00 61.09 107 ALA A N 1
ATOM 868 C CA . ALA A 1 107 ? -4.980 -4.114 2.924 1.00 61.09 107 ALA A CA 1
ATOM 869 C C . ALA A 1 107 ? -4.214 -5.304 2.316 1.00 61.09 107 ALA A C 1
ATOM 871 O O . ALA A 1 107 ? -4.840 -6.268 1.876 1.00 61.09 107 ALA A O 1
ATOM 872 N N . ILE A 1 108 ? -2.877 -5.285 2.339 1.00 65.38 108 ILE A N 1
ATOM 873 C CA . ILE A 1 108 ? -2.052 -6.413 1.885 1.00 65.38 108 ILE A CA 1
ATOM 874 C C . ILE A 1 108 ? -2.164 -7.586 2.864 1.00 65.38 108 ILE A C 1
ATOM 876 O O . ILE A 1 108 ? -2.401 -8.719 2.442 1.00 65.38 108 ILE A O 1
ATOM 880 N N . LYS A 1 109 ? -2.076 -7.324 4.171 1.00 66.44 109 LYS A N 1
ATOM 881 C CA . LYS A 1 109 ? -2.171 -8.353 5.216 1.00 66.44 109 LYS A CA 1
ATOM 882 C C . LYS A 1 109 ? -3.516 -9.085 5.189 1.00 66.44 109 LYS A C 1
ATOM 884 O O . LYS A 1 109 ? -3.540 -10.311 5.306 1.00 66.44 109 LYS A O 1
ATOM 889 N N . SER A 1 110 ? -4.608 -8.364 4.917 1.00 64.88 110 SER A N 1
ATOM 890 C CA . SER A 1 110 ? -5.962 -8.923 4.765 1.00 64.88 110 SER A CA 1
ATOM 891 C C . SER A 1 110 ? -6.071 -9.965 3.642 1.00 64.88 110 SER A C 1
ATOM 893 O O . SER A 1 110 ? -6.891 -10.879 3.711 1.00 64.88 110 SER A O 1
ATOM 895 N N . ARG A 1 111 ? -5.219 -9.869 2.611 1.00 70.69 111 ARG A N 1
ATOM 896 C CA . ARG A 1 111 ? -5.174 -10.826 1.496 1.00 70.69 111 ARG A CA 1
ATOM 897 C C . ARG A 1 111 ? -4.400 -12.100 1.854 1.00 70.69 111 ARG A C 1
ATOM 899 O O . ARG A 1 111 ? -4.611 -13.131 1.219 1.00 70.69 111 ARG A O 1
ATOM 906 N N . GLY A 1 112 ? -3.543 -12.050 2.876 1.00 70.88 112 GLY A N 1
ATOM 907 C CA . GLY A 1 112 ? -2.836 -13.205 3.420 1.00 70.88 112 GLY A CA 1
ATOM 908 C C . GLY A 1 112 ? -1.436 -12.871 3.930 1.00 70.88 112 GLY A C 1
ATOM 909 O O . GLY A 1 112 ? -0.526 -12.660 3.135 1.00 70.88 112 GLY A O 1
ATOM 910 N N . ALA A 1 113 ? -1.236 -12.945 5.249 1.00 75.69 113 ALA A N 1
ATOM 911 C CA . ALA A 1 113 ? 0.072 -12.763 5.898 1.00 75.69 113 ALA A CA 1
ATOM 912 C C . ALA A 1 113 ? 1.152 -13.768 5.435 1.00 75.69 113 ALA A C 1
ATOM 914 O O . ALA A 1 113 ? 2.346 -13.513 5.554 1.00 75.69 113 ALA A O 1
ATOM 915 N N . TRP A 1 114 ? 0.734 -14.909 4.880 1.00 83.06 114 TRP A N 1
ATOM 916 C CA . TRP A 1 114 ? 1.624 -15.944 4.349 1.00 83.06 114 TRP A CA 1
ATOM 917 C C . TRP A 1 114 ? 2.320 -15.535 3.038 1.00 83.06 114 TRP A C 1
ATOM 919 O O . TRP A 1 114 ? 3.326 -16.139 2.660 1.00 83.06 114 TRP A O 1
ATOM 929 N N . MET A 1 115 ? 1.785 -14.537 2.326 1.00 86.69 115 MET A N 1
ATOM 930 C CA . MET A 1 115 ? 2.348 -14.080 1.059 1.00 86.69 115 MET A CA 1
ATOM 931 C C . MET A 1 115 ? 3.658 -13.332 1.290 1.00 86.69 115 MET A C 1
ATOM 933 O O . MET A 1 115 ? 3.855 -12.680 2.314 1.00 86.69 115 MET A O 1
ATOM 937 N N . THR A 1 116 ? 4.563 -13.425 0.322 1.00 89.81 116 THR A N 1
ATOM 938 C CA . THR A 1 116 ? 5.802 -12.646 0.307 1.00 89.81 116 THR A CA 1
ATOM 939 C C . THR A 1 116 ? 5.732 -11.630 -0.828 1.00 89.81 116 THR A C 1
ATOM 941 O O . THR A 1 116 ? 5.342 -11.975 -1.939 1.00 89.81 116 THR A O 1
ATOM 944 N N . GLY A 1 117 ? 6.046 -10.369 -0.540 1.00 88.75 117 GLY A N 1
ATOM 945 C CA . GLY A 1 117 ? 6.047 -9.276 -1.510 1.00 88.75 117 GLY A CA 1
ATOM 946 C C . GLY A 1 117 ? 7.456 -8.922 -1.980 1.00 88.75 117 GLY A C 1
ATOM 947 O O . GLY A 1 117 ? 8.422 -9.090 -1.242 1.00 88.75 117 GLY A O 1
ATOM 948 N N . ALA A 1 118 ? 7.578 -8.398 -3.198 1.00 90.25 118 ALA A N 1
ATOM 949 C CA . ALA A 1 118 ? 8.803 -7.751 -3.660 1.00 90.25 118 ALA A CA 1
ATOM 950 C C . ALA A 1 118 ? 8.702 -6.236 -3.416 1.00 90.25 118 ALA A C 1
ATOM 952 O O . ALA A 1 118 ? 7.683 -5.632 -3.749 1.00 90.25 118 ALA A O 1
ATOM 953 N N . ILE A 1 119 ? 9.744 -5.626 -2.849 1.00 86.06 119 ILE A N 1
ATOM 954 C CA . ILE A 1 119 ? 9.829 -4.178 -2.604 1.00 86.06 119 ILE A CA 1
ATOM 955 C C . ILE A 1 119 ? 10.964 -3.564 -3.423 1.00 86.06 119 ILE A C 1
ATOM 957 O O . ILE A 1 119 ? 12.020 -4.180 -3.580 1.00 86.06 119 ILE A O 1
ATOM 961 N N . ASP A 1 120 ? 10.758 -2.357 -3.952 1.00 80.31 120 ASP A N 1
ATOM 962 C CA . ASP A 1 120 ? 11.785 -1.651 -4.720 1.00 80.31 120 ASP A CA 1
ATOM 963 C C . ASP A 1 120 ? 13.056 -1.457 -3.861 1.00 80.31 120 ASP A C 1
ATOM 965 O O . ASP A 1 120 ? 12.981 -0.894 -2.765 1.00 80.31 120 ASP A O 1
ATOM 969 N N . PRO A 1 121 ? 14.245 -1.899 -4.317 1.00 69.38 121 PRO A N 1
ATOM 970 C CA . PRO A 1 121 ? 15.499 -1.664 -3.608 1.00 69.38 121 PRO A CA 1
ATOM 971 C C . PRO A 1 121 ? 15.799 -0.185 -3.364 1.00 69.38 121 PRO A C 1
ATOM 973 O O . PRO A 1 121 ? 16.468 0.132 -2.383 1.00 69.38 121 PRO A O 1
ATOM 976 N N . ALA A 1 122 ? 15.315 0.722 -4.220 1.00 65.69 122 ALA A N 1
ATOM 977 C CA . ALA A 1 122 ? 15.455 2.163 -4.027 1.00 65.69 122 ALA A CA 1
ATOM 978 C C . ALA A 1 122 ? 14.665 2.665 -2.806 1.00 65.69 122 ALA A C 1
ATOM 980 O O . ALA A 1 122 ? 15.014 3.695 -2.235 1.00 65.69 122 ALA A O 1
ATOM 981 N N . SER A 1 123 ? 13.683 1.897 -2.322 1.00 56.06 123 SER A N 1
ATOM 982 C CA . SER A 1 123 ? 13.007 2.139 -1.042 1.00 56.06 123 SER A CA 1
ATOM 983 C C . SER A 1 123 ? 13.897 1.890 0.189 1.00 56.06 123 SER A C 1
ATOM 985 O O . SER A 1 123 ? 13.447 2.078 1.318 1.00 56.06 123 SER A O 1
ATOM 987 N N . ARG A 1 124 ? 15.162 1.481 -0.008 1.00 49.44 124 ARG A N 1
ATOM 988 C CA . ARG A 1 124 ? 16.225 1.520 1.015 1.00 49.44 124 ARG A CA 1
ATOM 989 C C . ARG A 1 124 ? 16.790 2.926 1.238 1.00 49.44 124 ARG A C 1
ATOM 991 O O . ARG A 1 124 ? 17.509 3.129 2.215 1.00 49.44 124 ARG A O 1
ATOM 998 N N . GLY A 1 125 ? 16.528 3.865 0.327 1.00 45.91 125 GLY A N 1
ATOM 999 C CA . GLY A 1 125 ? 16.886 5.267 0.507 1.00 45.91 125 GLY A CA 1
ATOM 1000 C C . GLY A 1 125 ? 16.120 5.863 1.685 1.00 45.91 125 GLY A C 1
ATOM 1001 O O . GLY A 1 125 ? 14.926 5.614 1.835 1.00 45.91 125 GLY A O 1
ATOM 1002 N N . ARG A 1 126 ? 16.818 6.631 2.527 1.00 42.25 126 ARG A N 1
ATOM 1003 C CA . ARG A 1 126 ? 16.192 7.401 3.608 1.00 42.25 126 ARG A CA 1
ATOM 1004 C C . ARG A 1 126 ? 15.217 8.403 2.988 1.00 42.25 126 ARG A C 1
ATOM 1006 O O . ARG A 1 126 ? 15.598 9.138 2.075 1.00 42.25 126 ARG A O 1
ATOM 1013 N N . THR A 1 127 ? 13.985 8.448 3.477 1.00 42.81 127 THR A N 1
ATOM 1014 C CA . THR A 1 127 ? 13.099 9.594 3.252 1.00 42.81 127 THR A CA 1
ATOM 1015 C C . THR A 1 127 ? 13.773 10.839 3.833 1.00 42.81 127 THR A C 1
ATOM 1017 O O . THR A 1 127 ? 14.428 10.742 4.869 1.00 42.81 127 THR A O 1
ATOM 1020 N N . GLN A 1 128 ? 13.656 11.989 3.161 1.00 41.16 128 GLN A N 1
ATOM 1021 C CA . GLN A 1 128 ? 14.347 13.226 3.557 1.00 41.16 128 GLN A CA 1
ATOM 1022 C C . GLN A 1 128 ? 13.979 13.728 4.964 1.00 41.16 128 GLN A C 1
ATOM 1024 O O . GLN A 1 128 ? 14.788 14.446 5.538 1.00 41.16 128 GLN A O 1
ATOM 1029 N N . ASP A 1 129 ? 12.848 13.297 5.532 1.00 40.81 129 ASP A N 1
ATOM 1030 C CA . ASP A 1 129 ? 12.379 13.780 6.839 1.00 40.81 129 ASP A CA 1
ATOM 1031 C C . ASP A 1 129 ? 12.459 12.758 7.981 1.00 40.81 129 ASP A C 1
ATOM 1033 O O . ASP A 1 129 ? 12.541 13.150 9.137 1.00 40.81 129 ASP A O 1
ATOM 1037 N N . GLU A 1 130 ? 12.498 11.452 7.713 1.00 41.62 130 GLU A N 1
ATOM 1038 C CA . GLU A 1 130 ? 12.454 10.446 8.782 1.00 41.62 130 GLU A CA 1
ATOM 1039 C C . GLU A 1 130 ? 13.266 9.221 8.367 1.00 41.62 130 GLU A C 1
ATOM 1041 O O . GLU A 1 130 ? 12.953 8.536 7.390 1.00 41.62 130 GLU A O 1
ATOM 1046 N N . GLY A 1 131 ? 14.343 8.948 9.106 1.00 41.44 131 GLY A N 1
ATOM 1047 C CA . GLY A 1 131 ? 15.373 7.952 8.794 1.00 41.44 131 GLY A CA 1
ATOM 1048 C C . GLY A 1 131 ? 14.938 6.479 8.779 1.00 41.44 131 GLY A C 1
ATOM 1049 O O . GLY A 1 131 ? 15.814 5.612 8.767 1.00 41.44 131 GLY A O 1
ATOM 1050 N N . LYS A 1 132 ? 13.634 6.177 8.757 1.00 50.53 132 LYS A N 1
ATOM 1051 C CA . LYS A 1 132 ? 13.087 4.814 8.680 1.00 50.53 132 LYS A CA 1
ATOM 1052 C C . LYS A 1 132 ? 13.027 4.339 7.230 1.00 50.53 132 LYS A C 1
ATOM 1054 O O . LYS A 1 132 ? 12.572 5.066 6.344 1.00 50.53 132 LYS A O 1
ATOM 1059 N N . ARG A 1 133 ? 13.482 3.112 6.963 1.00 65.00 133 ARG A N 1
ATOM 1060 C CA . ARG A 1 133 ? 13.418 2.523 5.617 1.00 65.00 133 ARG A CA 1
ATOM 1061 C C . ARG A 1 133 ? 12.012 1.970 5.416 1.00 65.00 133 ARG A C 1
ATOM 1063 O O . ARG A 1 133 ? 11.431 1.377 6.318 1.00 65.00 133 ARG A O 1
ATOM 1070 N N . LEU A 1 134 ? 11.463 2.116 4.213 1.00 67.38 134 LEU A N 1
ATOM 1071 C CA . LEU A 1 134 ? 10.110 1.640 3.905 1.00 67.38 134 LEU A CA 1
ATOM 1072 C C . LEU A 1 134 ? 9.956 0.121 4.136 1.00 67.38 134 LEU A C 1
ATOM 1074 O O . LEU A 1 134 ? 8.869 -0.354 4.448 1.00 67.38 134 LEU A O 1
ATOM 1078 N N . ILE A 1 135 ? 11.051 -0.633 3.988 1.00 71.69 135 ILE A N 1
ATOM 1079 C CA . ILE A 1 135 ? 11.096 -2.072 4.269 1.00 71.69 135 ILE A CA 1
ATOM 1080 C C . ILE A 1 135 ? 10.835 -2.372 5.751 1.00 71.69 135 ILE A C 1
ATOM 1082 O O . ILE A 1 135 ? 9.960 -3.183 6.036 1.00 71.69 135 ILE A O 1
ATOM 1086 N N . ASP A 1 136 ? 11.488 -1.638 6.658 1.00 73.00 136 ASP A N 1
ATOM 1087 C CA . ASP A 1 136 ? 11.358 -1.803 8.111 1.00 73.00 136 ASP A CA 1
ATOM 1088 C C . ASP A 1 136 ? 9.904 -1.551 8.539 1.00 73.00 136 ASP A C 1
ATOM 1090 O O . ASP A 1 136 ? 9.335 -2.292 9.334 1.00 73.00 136 ASP A O 1
ATOM 1094 N N . GLN A 1 137 ? 9.248 -0.561 7.920 1.00 70.81 137 GLN A N 1
ATOM 1095 C CA . GLN A 1 137 ? 7.834 -0.278 8.167 1.00 70.81 137 GLN A CA 1
ATOM 1096 C C . GLN A 1 137 ? 6.944 -1.463 7.775 1.00 70.81 137 GLN A C 1
ATOM 1098 O O . GLN A 1 137 ? 6.113 -1.895 8.569 1.00 70.81 137 GLN A O 1
ATOM 1103 N N . TYR A 1 138 ? 7.096 -2.009 6.562 1.00 74.88 138 TYR A N 1
ATOM 1104 C CA . TYR A 1 138 ? 6.290 -3.156 6.129 1.00 74.88 138 TYR A CA 1
ATOM 1105 C C . TYR A 1 138 ? 6.558 -4.410 6.977 1.00 74.88 138 TYR A C 1
ATOM 1107 O O . TYR A 1 138 ? 5.610 -5.134 7.296 1.00 74.88 138 TYR A O 1
ATOM 1115 N N . GLU A 1 139 ? 7.806 -4.643 7.385 1.00 78.12 139 GLU A N 1
ATOM 1116 C CA . GLU A 1 139 ? 8.180 -5.742 8.284 1.00 78.12 139 GLU A CA 1
ATOM 1117 C C . GLU A 1 139 ? 7.585 -5.564 9.688 1.00 78.12 139 GLU A C 1
ATOM 1119 O O . GLU A 1 139 ? 7.016 -6.516 10.223 1.00 78.12 139 GLU A O 1
ATOM 1124 N N . ALA A 1 140 ? 7.583 -4.345 10.240 1.00 71.94 140 ALA A N 1
ATOM 1125 C CA . ALA A 1 140 ? 6.932 -4.025 11.514 1.00 71.94 140 ALA A CA 1
ATOM 1126 C C . ALA A 1 140 ? 5.414 -4.299 11.490 1.00 71.94 140 ALA A C 1
ATOM 1128 O O . ALA A 1 140 ? 4.823 -4.669 12.505 1.00 71.94 140 ALA A O 1
ATOM 1129 N N . TYR A 1 141 ? 4.772 -4.210 10.319 1.00 70.44 141 TYR A N 1
ATOM 1130 C CA . TYR A 1 141 ? 3.370 -4.618 10.134 1.00 70.44 141 TYR A CA 1
ATOM 1131 C C . TYR A 1 141 ? 3.161 -6.140 10.034 1.00 70.44 141 TYR A C 1
ATOM 1133 O O . TYR A 1 141 ? 2.016 -6.617 9.954 1.00 70.44 141 TYR A O 1
ATOM 1141 N N . GLY A 1 142 ? 4.237 -6.923 10.070 1.00 74.88 142 GLY A N 1
ATOM 1142 C CA . GLY A 1 142 ? 4.227 -8.376 9.937 1.00 74.88 142 GLY A CA 1
ATOM 1143 C C . GLY A 1 142 ? 4.052 -8.847 8.495 1.00 74.88 142 GLY A C 1
ATOM 1144 O O . GLY A 1 142 ? 3.477 -9.915 8.274 1.00 74.88 142 GLY A O 1
ATOM 1145 N N . LEU A 1 143 ? 4.472 -8.045 7.510 1.00 81.31 143 LEU A N 1
ATOM 1146 C CA . LEU A 1 143 ? 4.526 -8.469 6.112 1.00 81.31 143 LEU A CA 1
ATOM 1147 C C . LEU A 1 143 ? 5.900 -9.044 5.783 1.00 81.31 143 LEU A C 1
ATOM 1149 O O . LEU A 1 143 ? 6.930 -8.481 6.132 1.00 81.31 143 LEU A O 1
ATOM 1153 N N . ASN A 1 144 ? 5.902 -10.141 5.029 1.00 86.25 144 ASN A N 1
ATOM 1154 C CA . ASN A 1 144 ? 7.127 -10.725 4.502 1.00 86.25 144 ASN A CA 1
ATOM 1155 C C . ASN A 1 144 ? 7.483 -10.019 3.193 1.00 86.25 144 ASN A C 1
ATOM 1157 O O . ASN A 1 144 ? 6.767 -10.172 2.200 1.00 86.25 144 ASN A O 1
ATOM 1161 N N . VAL A 1 145 ? 8.576 -9.262 3.161 1.00 87.44 145 VAL A N 1
ATOM 1162 C CA . VAL A 1 145 ? 9.019 -8.542 1.961 1.00 87.44 145 VAL A CA 1
ATOM 1163 C C . VAL A 1 145 ? 10.466 -8.874 1.621 1.00 87.44 145 VAL A C 1
ATOM 1165 O O . VAL A 1 145 ? 11.285 -9.131 2.494 1.00 87.44 145 VAL A O 1
ATOM 1168 N N . VAL A 1 146 ? 10.790 -8.893 0.329 1.00 89.50 146 VAL A N 1
ATOM 1169 C CA . VAL A 1 146 ? 12.159 -9.093 -0.157 1.00 89.50 146 VAL A CA 1
ATOM 1170 C C . VAL A 1 146 ? 12.544 -7.998 -1.151 1.00 89.50 146 VAL A C 1
ATOM 1172 O O . VAL A 1 146 ? 11.708 -7.577 -1.953 1.00 89.50 146 VAL A O 1
ATOM 1175 N N . PRO A 1 147 ? 13.811 -7.549 -1.164 1.00 88.69 147 PRO A N 1
ATOM 1176 C CA . PRO A 1 147 ? 14.292 -6.604 -2.167 1.00 88.69 147 PRO A CA 1
ATOM 1177 C C . PRO A 1 147 ? 14.131 -7.176 -3.579 1.00 88.69 147 PRO A C 1
ATOM 1179 O O . PRO A 1 147 ? 14.604 -8.288 -3.850 1.00 88.69 147 PRO A O 1
ATOM 1182 N N . ALA A 1 148 ? 13.483 -6.413 -4.457 1.00 89.44 148 ALA A N 1
ATOM 1183 C CA . ALA A 1 148 ? 13.197 -6.812 -5.826 1.00 89.44 148 ALA A CA 1
ATOM 1184 C C . ALA A 1 148 ? 14.448 -6.803 -6.711 1.00 89.44 148 ALA A C 1
ATOM 1186 O O . ALA A 1 148 ? 15.360 -5.995 -6.536 1.00 89.44 148 ALA A O 1
ATOM 1187 N N . ILE A 1 149 ? 14.465 -7.666 -7.723 1.00 88.50 149 ILE A N 1
ATOM 1188 C CA . ILE A 1 149 ? 15.457 -7.594 -8.796 1.00 88.50 149 ILE A CA 1
ATOM 1189 C C . ILE A 1 149 ? 15.002 -6.498 -9.772 1.00 88.50 149 ILE A C 1
ATOM 1191 O O . ILE A 1 149 ? 14.005 -6.649 -10.476 1.00 88.50 149 ILE A O 1
ATOM 1195 N N . ASN A 1 150 ? 15.711 -5.364 -9.786 1.00 87.69 150 ASN A N 1
ATOM 1196 C CA . ASN A 1 150 ? 15.250 -4.121 -10.415 1.00 87.69 150 ASN A CA 1
ATOM 1197 C C . ASN A 1 150 ? 15.833 -3.841 -11.811 1.00 87.69 150 ASN A C 1
ATOM 1199 O O . ASN A 1 150 ? 15.630 -2.745 -12.341 1.00 87.69 150 ASN A O 1
ATOM 1203 N N . ALA A 1 151 ? 16.504 -4.811 -12.438 1.00 85.81 151 ALA A N 1
ATOM 1204 C CA . ALA A 1 151 ? 17.005 -4.669 -13.802 1.00 85.81 151 ALA A CA 1
ATOM 1205 C C . ALA A 1 151 ? 15.844 -4.391 -14.780 1.00 85.81 151 ALA A C 1
ATOM 1207 O O . ALA A 1 151 ? 14.881 -5.156 -14.856 1.00 85.81 151 ALA A O 1
ATOM 1208 N N . VAL A 1 152 ? 15.910 -3.265 -15.501 1.00 86.06 152 VAL A N 1
ATOM 1209 C CA . VAL A 1 152 ? 14.791 -2.782 -16.331 1.00 86.06 152 VAL A CA 1
ATOM 1210 C C . VAL A 1 152 ? 14.676 -3.582 -17.627 1.00 86.06 152 VAL A C 1
ATOM 1212 O O . VAL A 1 152 ? 13.678 -4.268 -17.818 1.00 86.06 152 VAL A O 1
ATOM 1215 N N . LEU A 1 153 ? 15.697 -3.537 -18.492 1.00 82.00 153 LEU A N 1
ATOM 1216 C CA . LEU A 1 153 ? 15.647 -4.176 -19.817 1.00 82.00 153 LEU A CA 1
ATOM 1217 C C . LEU A 1 153 ? 15.437 -5.699 -19.743 1.00 82.00 153 LEU A C 1
ATOM 1219 O O . LEU A 1 153 ? 14.469 -6.164 -20.341 1.00 82.00 153 LEU A O 1
ATOM 1223 N N . PRO A 1 154 ? 16.209 -6.467 -18.942 1.00 87.00 154 PRO A N 1
ATOM 1224 C CA . PRO A 1 154 ? 15.977 -7.908 -18.822 1.00 87.00 154 PRO A CA 1
ATOM 1225 C C . PRO A 1 154 ? 14.576 -8.240 -18.294 1.00 87.00 154 PRO A C 1
ATOM 1227 O O . PRO A 1 154 ? 13.968 -9.221 -18.711 1.00 87.00 154 PRO A O 1
ATOM 1230 N N . GLY A 1 155 ? 14.035 -7.400 -17.403 1.00 89.56 155 GLY A N 1
ATOM 1231 C CA . GLY A 1 155 ? 12.681 -7.572 -16.885 1.00 89.56 155 GLY A CA 1
ATOM 1232 C C . GLY A 1 155 ? 11.601 -7.344 -17.933 1.00 89.56 155 GLY A C 1
ATOM 1233 O O . GLY A 1 155 ? 10.629 -8.096 -17.975 1.00 89.56 155 GLY A O 1
ATOM 1234 N N . LEU A 1 156 ? 11.779 -6.354 -18.807 1.00 88.31 156 LEU A N 1
ATOM 1235 C CA . LEU A 1 156 ? 10.857 -6.114 -19.915 1.00 88.31 156 LEU A CA 1
ATOM 1236 C C . LEU A 1 156 ? 10.887 -7.244 -20.942 1.00 88.31 156 LEU A C 1
ATOM 1238 O O . LEU A 1 156 ? 9.823 -7.697 -21.358 1.00 88.31 156 L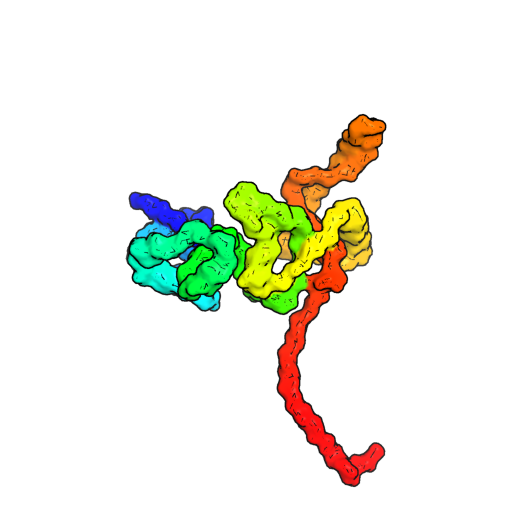EU A O 1
ATOM 1242 N N . ASP A 1 157 ? 12.072 -7.739 -21.297 1.00 87.88 157 ASP A N 1
ATOM 1243 C CA . ASP A 1 157 ? 12.214 -8.852 -22.242 1.00 87.88 157 ASP A CA 1
ATOM 1244 C C . ASP A 1 157 ? 11.600 -10.145 -21.682 1.00 87.88 157 ASP A C 1
ATOM 1246 O O . ASP A 1 157 ? 10.920 -10.891 -22.398 1.00 87.88 157 ASP A O 1
ATOM 1250 N N . HIS A 1 158 ? 11.758 -10.385 -20.377 1.00 92.69 158 HIS A N 1
ATOM 1251 C CA . HIS A 1 158 ? 11.136 -11.519 -19.700 1.00 92.69 158 HIS A CA 1
ATOM 1252 C C . HIS A 1 158 ? 9.602 -11.399 -19.686 1.00 92.69 158 HIS A C 1
ATOM 1254 O O . HIS A 1 158 ? 8.910 -12.340 -20.082 1.00 92.69 158 HIS A O 1
ATOM 1260 N N . ILE A 1 159 ? 9.050 -10.237 -19.313 1.00 93.12 159 ILE A N 1
ATOM 1261 C CA . ILE A 1 159 ? 7.598 -9.991 -19.358 1.00 93.12 159 ILE A CA 1
ATOM 1262 C C . ILE A 1 159 ? 7.059 -10.178 -20.779 1.00 93.12 159 ILE A C 1
ATOM 1264 O O . ILE A 1 159 ? 6.053 -10.865 -20.970 1.00 93.12 159 ILE A O 1
ATOM 1268 N N . TRP A 1 160 ? 7.729 -9.599 -21.778 1.00 89.94 160 TRP A N 1
ATOM 1269 C CA . TRP A 1 160 ? 7.349 -9.728 -23.183 1.00 89.94 160 TRP A CA 1
ATOM 1270 C C . TRP A 1 160 ? 7.302 -11.190 -23.628 1.00 89.94 160 TRP A C 1
ATOM 1272 O O . TRP A 1 160 ? 6.330 -11.615 -24.258 1.00 89.94 160 TRP A O 1
ATOM 1282 N N . SER A 1 161 ? 8.305 -11.979 -23.244 1.00 91.12 161 SER A N 1
ATOM 1283 C CA . SER A 1 161 ? 8.362 -13.411 -23.543 1.00 91.12 161 SER A CA 1
ATOM 1284 C C . SER A 1 161 ? 7.188 -14.163 -22.913 1.00 91.12 161 SER A C 1
ATOM 1286 O O . SER A 1 161 ? 6.520 -14.948 -23.584 1.00 91.12 161 SER A O 1
ATOM 1288 N N . LEU A 1 162 ? 6.866 -13.887 -21.645 1.00 93.81 162 LEU A N 1
ATOM 1289 C CA . LEU A 1 162 ? 5.732 -14.519 -20.965 1.00 93.81 162 LEU A CA 1
ATOM 1290 C C . LEU A 1 162 ? 4.386 -14.144 -21.597 1.00 93.81 162 LEU A C 1
ATOM 1292 O O . LEU A 1 162 ? 3.509 -15.001 -21.700 1.00 93.81 162 LEU A O 1
ATOM 1296 N N . LEU A 1 163 ? 4.212 -12.894 -22.030 1.00 93.56 163 LEU A N 1
ATOM 1297 C CA . LEU A 1 163 ? 3.003 -12.452 -22.731 1.00 93.56 163 LEU A CA 1
ATOM 1298 C C . LEU A 1 163 ? 2.877 -13.116 -24.103 1.00 93.56 163 LEU A C 1
ATOM 1300 O O . LEU A 1 163 ? 1.817 -13.660 -24.416 1.00 93.56 163 LEU A O 1
ATOM 1304 N N . SER A 1 164 ? 3.963 -13.130 -24.879 1.00 92.69 164 SER A N 1
ATOM 1305 C CA . SER A 1 164 ? 4.015 -13.718 -26.224 1.00 92.69 164 SER A CA 1
ATOM 1306 C C . SER A 1 164 ? 3.716 -15.215 -26.204 1.00 92.69 164 SER A C 1
ATOM 1308 O O . SER A 1 164 ? 2.987 -15.721 -27.051 1.00 92.69 164 SER A O 1
ATOM 1310 N N . LEU A 1 165 ? 4.216 -15.918 -25.186 1.00 95.06 165 LEU A N 1
ATOM 1311 C CA . LEU A 1 165 ? 3.954 -17.341 -24.963 1.00 95.06 165 LEU A CA 1
ATOM 1312 C C . LEU A 1 165 ? 2.604 -17.611 -24.277 1.00 95.06 165 LEU A C 1
ATOM 1314 O O . LEU A 1 165 ? 2.270 -18.761 -24.003 1.00 95.06 165 LEU A O 1
ATOM 1318 N N . GLY A 1 166 ? 1.840 -16.572 -23.930 1.00 93.38 166 GLY A N 1
ATOM 1319 C CA . GLY A 1 166 ? 0.569 -16.705 -23.221 1.00 93.38 166 GLY A CA 1
ATOM 1320 C C . GLY A 1 166 ? 0.686 -17.230 -21.785 1.00 93.38 166 GLY A C 1
ATOM 1321 O O . GLY A 1 166 ? -0.318 -17.665 -21.224 1.00 93.38 166 GLY A O 1
ATOM 1322 N N . ARG A 1 167 ? 1.878 -17.179 -21.180 1.00 94.81 167 ARG A N 1
ATOM 1323 C CA . ARG A 1 167 ? 2.175 -17.639 -19.812 1.00 94.81 167 ARG A CA 1
ATOM 1324 C C . ARG A 1 167 ? 1.927 -16.578 -18.738 1.00 94.81 167 ARG A C 1
ATOM 1326 O O . ARG A 1 167 ? 1.836 -16.925 -17.566 1.00 94.81 167 ARG A O 1
ATOM 1333 N N . LEU A 1 168 ? 1.790 -15.309 -19.124 1.00 94.31 168 LEU A N 1
ATOM 1334 C CA . LEU A 1 168 ? 1.337 -14.225 -18.251 1.00 94.31 168 LEU A CA 1
ATOM 1335 C C . LEU A 1 168 ? -0.062 -13.769 -18.673 1.00 94.31 168 LEU A C 1
ATOM 1337 O O . LEU A 1 168 ? -0.306 -13.473 -19.844 1.00 94.31 168 LEU A O 1
ATOM 1341 N N . LYS A 1 169 ? -0.986 -13.717 -17.713 1.00 93.25 169 LYS A N 1
ATOM 1342 C CA . LYS A 1 169 ? -2.369 -13.267 -17.898 1.00 93.25 169 LYS A CA 1
ATOM 1343 C C . LYS A 1 169 ? -2.740 -12.295 -16.784 1.00 93.25 169 LYS A C 1
ATOM 1345 O O . LYS A 1 169 ? -2.291 -12.447 -15.652 1.00 93.25 169 LYS A O 1
ATOM 1350 N N . PHE A 1 170 ? -3.599 -11.335 -17.104 1.00 92.31 170 PHE A N 1
ATOM 1351 C CA . PHE A 1 170 ? -4.141 -10.386 -16.137 1.00 92.31 170 PHE A CA 1
ATOM 1352 C C . PHE A 1 170 ? -5.604 -10.702 -15.857 1.00 92.31 170 PHE A C 1
ATOM 1354 O O . PHE A 1 170 ? -6.374 -11.001 -16.773 1.00 92.31 170 PHE A O 1
ATOM 1361 N N . PHE A 1 171 ? -6.013 -10.592 -14.595 1.00 93.12 171 PHE A N 1
ATOM 1362 C CA . PHE A 1 171 ? -7.431 -10.617 -14.267 1.00 93.12 171 PHE A CA 1
ATOM 1363 C C . PHE A 1 171 ? -8.117 -9.361 -14.808 1.00 93.12 171 PHE A C 1
ATOM 1365 O O . PHE A 1 171 ? -7.613 -8.249 -14.659 1.00 93.12 171 PHE A O 1
ATOM 1372 N N . ARG A 1 172 ? -9.323 -9.527 -15.363 1.00 91.69 172 ARG A N 1
ATOM 1373 C CA . ARG A 1 172 ? -10.108 -8.440 -15.978 1.00 91.69 172 ARG A CA 1
ATOM 1374 C C . ARG A 1 172 ? -10.346 -7.234 -15.058 1.00 91.69 172 ARG A C 1
ATOM 1376 O O . ARG A 1 172 ? -10.510 -6.125 -15.547 1.00 91.69 172 ARG A O 1
ATOM 1383 N N . HIS A 1 173 ? -10.403 -7.443 -13.744 1.00 88.69 173 HIS A N 1
ATOM 1384 C CA . HIS A 1 173 ? -10.713 -6.390 -12.773 1.00 88.69 173 HIS A CA 1
ATOM 1385 C C . HIS A 1 173 ? -9.506 -5.515 -12.389 1.00 88.69 173 HIS A C 1
ATOM 1387 O O . HIS A 1 173 ? -9.675 -4.567 -11.627 1.00 88.69 173 HIS A O 1
ATOM 1393 N N . LEU A 1 174 ? -8.302 -5.790 -12.906 1.00 90.25 174 LEU A N 1
ATOM 1394 C CA . LEU A 1 174 ? -7.118 -4.948 -12.696 1.00 90.25 174 LEU A CA 1
ATOM 1395 C C . LEU A 1 174 ? -7.141 -3.723 -13.631 1.00 90.25 174 LEU A C 1
ATOM 1397 O O . LEU A 1 174 ? -6.255 -3.552 -14.466 1.00 90.25 174 LEU A O 1
ATOM 1401 N N . SER A 1 175 ? -8.173 -2.878 -13.509 1.00 90.88 175 SER A N 1
ATOM 1402 C CA . SER A 1 175 ? -8.406 -1.728 -14.401 1.00 90.88 175 SER A CA 1
ATOM 1403 C C . SER A 1 175 ? -7.223 -0.765 -14.434 1.00 90.88 175 SER A C 1
ATOM 1405 O O . SER A 1 175 ? -6.765 -0.407 -15.510 1.00 90.88 175 SER A O 1
ATOM 1407 N N . ASN A 1 176 ? -6.656 -0.439 -13.270 1.00 88.94 176 ASN A N 1
ATOM 1408 C CA . ASN A 1 176 ? -5.516 0.476 -13.186 1.00 88.94 176 ASN A CA 1
ATOM 1409 C C . ASN A 1 176 ? -4.274 -0.101 -13.882 1.00 88.94 176 ASN A C 1
ATOM 1411 O O . ASN A 1 176 ? -3.554 0.624 -14.557 1.00 88.94 176 ASN A O 1
ATOM 1415 N N . THR A 1 177 ? -4.040 -1.415 -13.761 1.00 91.38 177 THR A N 1
ATOM 1416 C CA . THR A 1 177 ? -2.950 -2.094 -14.479 1.00 91.38 177 THR A CA 1
ATOM 1417 C C . THR A 1 177 ? -3.184 -2.040 -15.984 1.00 91.38 177 THR A C 1
ATOM 1419 O O . THR A 1 177 ? -2.243 -1.803 -16.732 1.00 91.38 177 THR A O 1
ATOM 1422 N N . ALA A 1 178 ? -4.427 -2.238 -16.434 1.00 90.50 178 ALA A N 1
ATOM 1423 C CA . ALA A 1 178 ? -4.777 -2.149 -17.848 1.00 90.50 178 ALA A CA 1
ATOM 1424 C C . ALA A 1 178 ? -4.602 -0.726 -18.402 1.00 90.50 178 ALA A C 1
ATOM 1426 O O . ALA A 1 178 ? -4.134 -0.568 -19.529 1.00 90.50 178 ALA A O 1
ATOM 1427 N N . ASP A 1 179 ? -4.947 0.295 -17.618 1.00 91.06 179 ASP A N 1
ATOM 1428 C CA . ASP A 1 179 ? -4.775 1.694 -18.003 1.00 91.06 179 ASP A CA 1
ATOM 1429 C C . ASP A 1 179 ? -3.293 2.061 -18.105 1.00 91.06 179 ASP A C 1
ATOM 1431 O O . ASP A 1 179 ? -2.873 2.570 -19.142 1.00 91.06 179 ASP A O 1
ATOM 1435 N N . GLU A 1 180 ? -2.473 1.726 -17.103 1.00 93.12 180 GLU A N 1
ATOM 1436 C CA . GLU A 1 180 ? -1.022 1.947 -17.182 1.00 93.12 180 GLU A CA 1
ATOM 1437 C C . GLU A 1 180 ? -0.388 1.184 -18.354 1.00 93.12 180 GLU A C 1
ATOM 1439 O O . GLU A 1 180 ? 0.380 1.760 -19.124 1.00 93.12 180 GLU A O 1
ATOM 1444 N N . TYR A 1 181 ? -0.767 -0.082 -18.556 1.00 91.12 181 TYR A N 1
ATOM 1445 C CA . TYR A 1 181 ? -0.248 -0.915 -19.644 1.00 91.12 181 TYR A CA 1
ATOM 1446 C C . TYR A 1 181 ? -0.473 -0.291 -21.031 1.00 91.12 181 TYR A C 1
ATOM 1448 O O . TYR A 1 181 ? 0.400 -0.375 -21.891 1.00 91.12 181 TYR A O 1
ATOM 1456 N N . ARG A 1 182 ? -1.614 0.375 -21.256 1.00 89.50 182 ARG A N 1
ATOM 1457 C CA . ARG A 1 182 ? -1.944 1.026 -22.539 1.00 89.50 182 ARG A CA 1
ATOM 1458 C C . ARG A 1 182 ? -1.052 2.221 -22.870 1.00 89.50 182 ARG A C 1
ATOM 1460 O O . ARG A 1 182 ? -0.850 2.507 -24.047 1.00 89.50 182 ARG A O 1
ATOM 1467 N N . PHE A 1 183 ? -0.556 2.930 -21.860 1.00 87.81 183 PHE A N 1
ATOM 1468 C CA . PHE A 1 183 ? 0.271 4.130 -22.040 1.00 87.81 183 PHE A CA 1
ATOM 1469 C C . PHE A 1 183 ? 1.768 3.872 -21.836 1.00 87.81 183 PHE A C 1
ATOM 1471 O O . PHE A 1 183 ? 2.592 4.753 -22.129 1.00 87.81 183 PHE A O 1
ATOM 1478 N N . TYR A 1 184 ? 2.117 2.677 -21.356 1.00 86.62 184 TYR A N 1
ATOM 1479 C CA . TYR A 1 184 ? 3.488 2.256 -21.130 1.00 86.62 184 TYR A CA 1
ATOM 1480 C C . TYR A 1 184 ? 4.254 2.169 -22.450 1.00 86.62 184 TYR A C 1
ATOM 1482 O O . TYR A 1 184 ? 3.884 1.440 -23.371 1.00 86.62 184 TYR A O 1
ATOM 1490 N N . ARG A 1 185 ? 5.332 2.947 -22.560 1.00 85.88 185 ARG A N 1
ATOM 1491 C CA . ARG A 1 185 ? 6.070 3.123 -23.813 1.00 85.88 185 ARG A CA 1
ATOM 1492 C C . ARG A 1 185 ? 7.549 3.378 -23.570 1.00 85.88 185 ARG A C 1
ATOM 1494 O O . ARG A 1 185 ? 7.967 3.784 -22.484 1.00 85.88 185 ARG A O 1
ATOM 1501 N N . ARG A 1 186 ? 8.328 3.171 -24.628 1.00 86.25 186 ARG A N 1
ATOM 1502 C CA . ARG A 1 186 ? 9.751 3.502 -24.677 1.00 86.25 186 ARG A CA 1
ATOM 1503 C C . ARG A 1 186 ? 9.961 4.713 -25.574 1.00 86.25 186 ARG A C 1
ATOM 1505 O O . ARG A 1 186 ? 9.294 4.837 -26.598 1.00 86.25 186 ARG A O 1
ATOM 1512 N N . GLU A 1 187 ? 10.891 5.570 -25.195 1.00 85.44 187 GLU A N 1
ATOM 1513 C CA . GLU A 1 187 ? 11.396 6.657 -26.028 1.00 85.44 187 GLU A CA 1
ATOM 1514 C C . GLU A 1 187 ? 12.860 6.399 -26.375 1.00 85.44 187 GLU A C 1
ATOM 1516 O O . GLU A 1 187 ? 13.585 5.755 -25.614 1.00 85.44 187 GLU A O 1
ATOM 1521 N N . ILE A 1 188 ? 13.296 6.885 -27.532 1.00 86.50 188 ILE A N 1
ATOM 1522 C CA . ILE A 1 188 ? 14.709 6.856 -27.898 1.00 86.50 188 ILE A CA 1
ATOM 1523 C C . ILE A 1 188 ? 15.356 8.083 -27.265 1.00 86.50 188 ILE A C 1
ATOM 1525 O O . ILE A 1 188 ? 14.938 9.209 -27.526 1.00 86.50 188 ILE A O 1
ATOM 1529 N N . LYS A 1 189 ? 16.370 7.859 -26.432 1.00 81.62 189 LYS A N 1
ATOM 1530 C CA . LYS A 1 189 ? 17.250 8.915 -25.940 1.00 81.62 189 LYS A CA 1
ATOM 1531 C C . LYS A 1 189 ? 18.669 8.665 -26.412 1.00 81.62 189 LYS A C 1
ATOM 1533 O O . LYS A 1 189 ? 19.174 7.549 -26.313 1.00 81.62 189 LYS A O 1
ATOM 1538 N N . GLU A 1 190 ? 19.300 9.727 -26.883 1.00 78.94 190 GLU A N 1
ATOM 1539 C CA . GLU A 1 190 ? 20.729 9.755 -27.152 1.00 78.94 190 GLU A CA 1
ATOM 1540 C C . GLU A 1 190 ? 21.477 9.981 -25.836 1.00 78.94 190 GLU A C 1
ATOM 1542 O O . GLU A 1 190 ? 21.114 10.852 -25.036 1.00 78.94 190 GLU A O 1
ATOM 1547 N N . ASP A 1 191 ? 22.473 9.144 -25.560 1.00 72.06 191 ASP A N 1
ATOM 1548 C CA . ASP A 1 191 ? 23.363 9.356 -24.429 1.00 72.06 191 ASP A CA 1
ATOM 1549 C C . ASP A 1 191 ? 24.401 10.448 -24.737 1.00 72.06 191 ASP A C 1
ATOM 1551 O O . ASP A 1 191 ? 24.538 10.930 -25.859 1.00 72.06 191 ASP A O 1
ATOM 1555 N N . LYS A 1 192 ? 25.158 10.862 -23.717 1.00 73.12 192 LYS A N 1
ATOM 1556 C CA . LYS A 1 192 ? 26.187 11.909 -23.854 1.00 73.12 192 LYS A CA 1
ATOM 1557 C C . LYS A 1 192 ? 27.325 11.535 -24.821 1.00 73.12 192 LYS A C 1
ATOM 1559 O O . LYS A 1 192 ? 28.168 12.380 -25.098 1.00 73.12 192 LYS A O 1
ATOM 1564 N N . LEU A 1 193 ? 27.380 10.279 -25.269 1.00 73.25 193 LEU A N 1
ATOM 1565 C CA . LEU A 1 193 ? 28.386 9.723 -26.171 1.00 73.25 193 LEU A CA 1
ATOM 1566 C C . LEU A 1 193 ? 27.839 9.557 -27.602 1.00 73.25 193 LEU A C 1
ATOM 1568 O O . LEU A 1 193 ? 28.524 8.983 -28.444 1.00 73.25 193 LEU A O 1
ATOM 1572 N N . GLY A 1 194 ? 26.624 10.043 -27.884 1.00 68.12 194 GLY A N 1
ATOM 1573 C CA . GLY A 1 194 ? 25.998 9.964 -29.204 1.00 68.12 194 GLY A CA 1
ATOM 1574 C C . GLY A 1 194 ? 25.297 8.634 -29.495 1.00 68.12 194 GLY A C 1
ATOM 1575 O O . GLY A 1 194 ? 24.908 8.368 -30.631 1.00 68.12 194 GLY A O 1
ATOM 1576 N N . VAL A 1 195 ? 25.138 7.757 -28.496 1.00 66.25 195 VAL A N 1
ATOM 1577 C CA . VAL A 1 195 ? 24.508 6.445 -28.682 1.00 66.25 195 VAL A CA 1
ATOM 1578 C C . VAL A 1 195 ? 23.027 6.525 -28.330 1.00 66.25 195 VAL A C 1
ATOM 1580 O O . VAL A 1 195 ? 22.642 6.773 -27.188 1.00 66.25 195 VAL A O 1
ATOM 1583 N N . SER A 1 196 ? 22.178 6.247 -29.316 1.00 72.00 196 SER A N 1
ATOM 1584 C CA . SER A 1 196 ? 20.728 6.154 -29.138 1.00 72.00 196 SER A CA 1
ATOM 1585 C C . SER A 1 196 ? 20.322 4.851 -28.444 1.00 72.00 196 SER A C 1
ATOM 1587 O O . SER A 1 196 ? 20.675 3.759 -28.893 1.00 72.00 196 SER A O 1
ATOM 1589 N N . ARG A 1 197 ? 19.541 4.943 -27.361 1.00 74.69 197 ARG A N 1
ATOM 1590 C CA . ARG A 1 197 ? 18.991 3.792 -26.626 1.00 74.69 197 ARG A CA 1
ATOM 1591 C C . ARG A 1 197 ? 17.509 3.983 -26.332 1.00 74.69 197 ARG A C 1
ATOM 1593 O O . ARG A 1 197 ? 17.062 5.082 -26.013 1.00 74.69 197 ARG A O 1
ATOM 1600 N N . ALA A 1 198 ? 16.749 2.891 -26.388 1.00 75.88 198 ALA A N 1
ATOM 1601 C CA . ALA A 1 198 ? 15.357 2.884 -25.960 1.00 75.88 198 ALA A CA 1
ATOM 1602 C C . ALA A 1 198 ? 15.284 2.846 -24.428 1.00 75.88 198 ALA A C 1
ATOM 1604 O O . ALA A 1 198 ? 15.750 1.894 -23.800 1.00 75.88 198 ALA A O 1
ATOM 1605 N N . ILE A 1 199 ? 14.675 3.863 -23.829 1.00 80.94 199 ILE A N 1
ATOM 1606 C CA . ILE A 1 199 ? 14.452 3.955 -22.388 1.00 80.94 199 ILE A CA 1
ATOM 1607 C C . ILE A 1 199 ? 12.959 4.016 -22.085 1.00 80.94 199 ILE A C 1
ATOM 1609 O O . ILE A 1 199 ? 12.164 4.492 -22.890 1.00 80.94 199 ILE A O 1
ATOM 1613 N N . VAL A 1 200 ? 12.567 3.525 -20.914 1.00 85.56 200 VAL A N 1
ATOM 1614 C CA . VAL A 1 200 ? 11.181 3.622 -20.444 1.00 85.56 200 VAL A CA 1
ATOM 1615 C C . VAL A 1 200 ? 10.860 5.072 -20.097 1.00 85.56 200 VAL A C 1
ATOM 1617 O O . VAL A 1 200 ? 11.631 5.732 -19.395 1.00 85.56 200 VAL A O 1
ATOM 1620 N N . VAL A 1 201 ? 9.706 5.555 -20.557 1.00 86.88 201 VAL A N 1
ATOM 1621 C CA . VAL A 1 201 ? 9.181 6.857 -20.140 1.00 86.88 201 VAL A CA 1
ATOM 1622 C C . VAL A 1 201 ? 8.625 6.736 -18.721 1.00 86.88 201 VAL A C 1
ATOM 1624 O O . VAL A 1 201 ? 7.656 6.012 -18.507 1.00 86.88 201 VAL A O 1
ATOM 1627 N N . LYS A 1 202 ? 9.208 7.470 -17.765 1.00 84.50 202 LYS A N 1
ATOM 1628 C CA . LYS A 1 202 ? 8.800 7.474 -16.347 1.00 84.50 202 LYS A CA 1
ATOM 1629 C C . LYS A 1 202 ? 7.524 8.285 -16.110 1.00 84.50 202 LYS A C 1
ATOM 1631 O O . LYS A 1 202 ? 7.562 9.388 -15.565 1.00 84.50 202 LYS A O 1
ATOM 1636 N N . SER A 1 203 ? 6.401 7.792 -16.619 1.00 84.38 203 SER A N 1
ATOM 1637 C CA . SER A 1 203 ? 5.091 8.430 -16.489 1.00 84.38 203 SER A CA 1
ATOM 1638 C C . SER A 1 203 ? 4.006 7.362 -16.414 1.00 84.38 203 SER A C 1
ATOM 1640 O O . SER A 1 203 ? 3.836 6.605 -17.367 1.00 84.38 203 SER A O 1
ATOM 1642 N N . ASN A 1 204 ? 3.264 7.331 -15.300 1.00 83.88 204 ASN A N 1
ATOM 1643 C CA . ASN A 1 204 ? 2.223 6.334 -15.016 1.00 83.88 204 ASN A CA 1
ATOM 1644 C C . ASN A 1 204 ? 2.718 4.883 -15.168 1.00 83.88 204 ASN A C 1
ATOM 1646 O O . ASN A 1 204 ? 2.082 4.071 -15.833 1.00 83.88 204 ASN A O 1
ATOM 1650 N N . ASP A 1 205 ? 3.868 4.578 -14.567 1.00 84.38 205 ASP A N 1
ATOM 1651 C CA . ASP A 1 205 ? 4.566 3.293 -14.673 1.00 84.38 205 ASP A CA 1
ATOM 1652 C C . ASP A 1 205 ? 4.615 2.494 -13.361 1.00 84.38 205 ASP A C 1
ATOM 1654 O O . ASP A 1 205 ? 5.248 1.442 -13.309 1.00 84.38 205 ASP A O 1
ATOM 1658 N N . HIS A 1 206 ? 3.938 2.943 -12.303 1.00 86.44 206 HIS A N 1
ATOM 1659 C CA . HIS A 1 206 ? 4.049 2.350 -10.968 1.00 86.44 206 HIS A CA 1
ATOM 1660 C C . HIS A 1 206 ? 3.659 0.862 -10.919 1.00 86.44 206 HIS A C 1
ATOM 1662 O O . HIS A 1 206 ? 4.353 0.052 -10.302 1.00 86.44 206 HIS A O 1
ATOM 1668 N N . LEU A 1 207 ? 2.546 0.477 -11.547 1.00 91.56 207 LEU A N 1
ATOM 1669 C CA . LEU A 1 207 ? 2.079 -0.909 -11.630 1.00 91.56 207 LEU A CA 1
ATOM 1670 C C . LEU A 1 207 ? 2.869 -1.713 -12.662 1.00 91.56 207 LEU A C 1
ATOM 1672 O O . LEU A 1 207 ? 2.998 -2.926 -12.497 1.00 91.56 207 LEU A O 1
ATOM 1676 N N . MET A 1 208 ? 3.412 -1.071 -13.699 1.00 93.00 208 MET A N 1
ATOM 1677 C CA . MET A 1 208 ? 4.308 -1.727 -14.661 1.00 93.00 208 MET A CA 1
ATOM 1678 C C . MET A 1 208 ? 5.649 -2.086 -14.016 1.00 93.00 208 MET A C 1
ATOM 1680 O O . MET A 1 208 ? 6.146 -3.201 -14.195 1.00 93.00 208 MET A O 1
ATOM 1684 N N . ASP A 1 209 ? 6.189 -1.197 -13.187 1.00 89.88 209 ASP A N 1
ATOM 1685 C CA . ASP A 1 209 ? 7.365 -1.471 -12.369 1.00 89.88 209 ASP A CA 1
ATOM 1686 C C . ASP A 1 209 ? 7.071 -2.518 -11.297 1.00 89.88 209 ASP A C 1
ATOM 1688 O O . ASP A 1 209 ? 7.844 -3.463 -11.147 1.00 89.88 209 ASP A O 1
ATOM 1692 N N . ALA A 1 210 ? 5.923 -2.438 -10.618 1.00 91.38 210 ALA A N 1
ATOM 1693 C CA . ALA A 1 210 ? 5.516 -3.469 -9.664 1.00 91.38 210 ALA A CA 1
ATOM 1694 C C . ALA A 1 210 ? 5.376 -4.853 -10.327 1.00 91.38 210 ALA A C 1
ATOM 1696 O O . ALA A 1 210 ? 5.836 -5.851 -9.769 1.00 91.38 210 ALA A O 1
ATOM 1697 N N . LEU A 1 211 ? 4.796 -4.924 -11.532 1.00 94.12 211 LEU A N 1
ATOM 1698 C CA . LEU A 1 211 ? 4.722 -6.151 -12.328 1.00 94.12 211 LEU A CA 1
ATOM 1699 C C . LEU A 1 211 ? 6.123 -6.676 -12.655 1.00 94.12 211 LEU A C 1
ATOM 1701 O O . LEU A 1 211 ? 6.399 -7.858 -12.460 1.00 94.12 211 LEU A O 1
ATOM 1705 N N . ARG A 1 212 ? 7.017 -5.800 -13.120 1.00 93.50 212 ARG A N 1
ATOM 1706 C CA . ARG A 1 212 ? 8.407 -6.148 -13.430 1.00 93.50 212 ARG A CA 1
ATOM 1707 C C . ARG A 1 212 ? 9.131 -6.696 -12.211 1.00 93.50 212 ARG A C 1
ATOM 1709 O O . ARG A 1 212 ? 9.764 -7.742 -12.313 1.00 93.50 212 ARG A O 1
ATOM 1716 N N . TYR A 1 213 ? 8.985 -6.058 -11.056 1.00 93.31 213 TYR A N 1
ATOM 1717 C CA . TYR A 1 213 ? 9.544 -6.535 -9.794 1.00 93.31 213 TYR A CA 1
ATOM 1718 C C . TYR A 1 213 ? 8.977 -7.895 -9.384 1.00 93.31 213 TYR A C 1
ATOM 1720 O O . TYR A 1 213 ? 9.749 -8.772 -8.990 1.00 93.31 213 TYR A O 1
ATOM 1728 N N . ALA A 1 214 ? 7.665 -8.099 -9.522 1.00 93.25 214 ALA A N 1
ATOM 1729 C CA . ALA A 1 214 ? 7.016 -9.366 -9.202 1.00 93.25 214 ALA A CA 1
ATOM 1730 C C . ALA A 1 214 ? 7.511 -10.514 -10.095 1.00 93.25 214 ALA A C 1
ATOM 1732 O O . ALA A 1 214 ? 7.833 -11.583 -9.583 1.00 93.25 214 ALA A O 1
ATOM 1733 N N . ILE A 1 215 ? 7.626 -10.288 -11.407 1.00 94.69 215 ILE A N 1
ATOM 1734 C CA . ILE A 1 215 ? 8.100 -11.298 -12.365 1.00 94.69 215 ILE A CA 1
ATOM 1735 C C . ILE A 1 215 ? 9.593 -11.579 -12.187 1.00 94.69 215 ILE A C 1
ATOM 1737 O O . ILE A 1 215 ? 9.999 -12.735 -12.124 1.00 94.69 215 ILE A O 1
ATOM 1741 N N . MET A 1 216 ? 10.415 -10.539 -12.050 1.00 94.06 216 MET A N 1
ATOM 1742 C CA . MET A 1 216 ? 11.864 -10.699 -11.892 1.00 94.06 216 MET A CA 1
ATOM 1743 C C . MET A 1 216 ? 12.249 -11.363 -10.573 1.00 94.06 216 MET A C 1
ATOM 1745 O O . MET A 1 216 ? 13.291 -12.000 -10.490 1.00 94.06 216 MET A O 1
ATOM 1749 N N . THR A 1 217 ? 11.418 -11.215 -9.543 1.00 94.44 217 THR A N 1
ATOM 1750 C CA . THR A 1 217 ? 11.676 -11.746 -8.196 1.00 94.44 217 THR A CA 1
ATOM 1751 C C . THR A 1 217 ? 10.805 -12.970 -7.894 1.00 94.44 217 THR A C 1
ATOM 1753 O O . THR A 1 217 ? 10.742 -13.403 -6.744 1.00 94.44 217 THR A O 1
ATOM 1756 N N . TRP A 1 218 ? 10.135 -13.531 -8.909 1.00 93.44 218 TRP A N 1
ATOM 1757 C CA . TRP A 1 218 ? 9.113 -14.570 -8.759 1.00 93.44 218 TRP A CA 1
ATOM 1758 C C . TRP A 1 218 ? 9.604 -15.769 -7.943 1.00 93.44 218 TRP A C 1
ATOM 1760 O O . TRP A 1 218 ? 8.949 -16.149 -6.975 1.00 93.44 218 TRP A O 1
ATOM 1770 N N . ASP A 1 219 ? 10.803 -16.274 -8.237 1.00 91.44 219 ASP A N 1
ATOM 1771 C CA . ASP A 1 219 ? 11.391 -17.445 -7.567 1.00 91.44 219 ASP A CA 1
ATOM 1772 C C . ASP A 1 219 ? 11.569 -17.269 -6.049 1.00 91.44 219 ASP A C 1
ATOM 1774 O O . ASP A 1 219 ? 11.647 -18.246 -5.308 1.00 91.44 219 ASP A O 1
ATOM 1778 N N . ARG A 1 220 ? 11.625 -16.022 -5.563 1.00 90.81 220 ARG A N 1
ATOM 1779 C CA . ARG A 1 220 ? 11.806 -15.705 -4.136 1.00 90.81 220 ARG A CA 1
ATOM 1780 C C . ARG A 1 220 ? 10.493 -15.410 -3.416 1.00 90.81 220 ARG A C 1
ATOM 1782 O O . ARG A 1 220 ? 10.458 -15.459 -2.187 1.00 90.81 220 ARG A O 1
ATOM 1789 N N . ILE A 1 221 ? 9.441 -15.055 -4.153 1.00 92.75 221 ILE A N 1
ATOM 1790 C CA . ILE A 1 221 ? 8.179 -14.569 -3.574 1.00 92.75 221 ILE A CA 1
ATOM 1791 C C . ILE A 1 221 ? 7.003 -15.515 -3.800 1.00 92.75 221 ILE A C 1
ATOM 1793 O O . ILE A 1 221 ? 6.055 -15.500 -3.013 1.00 92.75 221 ILE A O 1
ATOM 1797 N N . ALA A 1 222 ? 7.055 -16.337 -4.849 1.00 90.19 222 ALA A N 1
ATOM 1798 C CA . ALA A 1 222 ? 5.996 -17.264 -5.201 1.00 90.19 222 ALA A CA 1
ATOM 1799 C C . ALA A 1 222 ? 5.831 -18.313 -4.101 1.00 90.19 222 ALA A C 1
ATOM 1801 O O . ALA A 1 222 ? 6.692 -19.159 -3.869 1.00 90.19 222 ALA A O 1
ATOM 1802 N N . LYS A 1 223 ? 4.697 -18.245 -3.409 1.00 86.88 223 LYS A N 1
ATOM 1803 C CA . LYS A 1 223 ? 4.322 -19.186 -2.360 1.00 86.88 223 LYS A CA 1
ATOM 1804 C C . LYS A 1 223 ? 2.902 -19.667 -2.609 1.00 86.88 223 LYS A C 1
ATOM 1806 O O . LYS A 1 223 ? 2.095 -18.978 -3.234 1.00 86.88 223 LYS A O 1
ATOM 1811 N N . VAL A 1 224 ? 2.592 -20.840 -2.078 1.00 84.56 224 VAL A N 1
ATOM 1812 C CA . VAL A 1 224 ? 1.222 -21.342 -1.969 1.00 84.56 224 VAL A CA 1
ATOM 1813 C C . VAL A 1 224 ? 0.798 -21.186 -0.516 1.00 84.56 224 VAL A C 1
ATOM 1815 O O . VAL A 1 224 ? 1.622 -21.348 0.387 1.00 84.56 224 VAL A O 1
ATOM 1818 N N . LYS A 1 225 ? -0.478 -20.860 -0.279 1.00 83.50 225 LYS A N 1
ATOM 1819 C CA . LYS A 1 225 ? -1.020 -20.820 1.080 1.00 83.50 225 LYS A CA 1
ATOM 1820 C C . LYS A 1 225 ? -0.744 -22.175 1.744 1.00 83.50 225 LYS A C 1
ATOM 1822 O O . LYS A 1 225 ? -1.129 -23.188 1.157 1.00 83.50 225 LYS A O 1
ATOM 1827 N N . PRO A 1 226 ? -0.109 -22.217 2.928 1.00 77.69 226 PRO A N 1
ATOM 1828 C CA . PRO A 1 226 ? 0.092 -23.472 3.637 1.00 77.69 226 PRO A CA 1
ATOM 1829 C C . PRO A 1 226 ? -1.253 -24.181 3.794 1.00 77.69 226 PRO A C 1
ATOM 1831 O O . PRO A 1 226 ? -2.237 -23.556 4.207 1.00 77.69 226 PRO A O 1
ATOM 1834 N N . ALA A 1 227 ? -1.318 -25.463 3.428 1.00 75.44 227 ALA A N 1
ATOM 1835 C CA . ALA A 1 227 ? -2.458 -26.281 3.812 1.00 75.44 227 ALA A CA 1
ATOM 1836 C C . ALA A 1 227 ? -2.531 -26.247 5.344 1.00 75.44 227 ALA A C 1
ATOM 1838 O O . ALA A 1 227 ? -1.494 -26.365 5.998 1.00 75.44 227 ALA A O 1
ATOM 1839 N N . GLY A 1 228 ? -3.723 -26.024 5.910 1.00 69.25 228 GLY A N 1
ATOM 1840 C CA . GLY A 1 228 ? -3.892 -26.087 7.363 1.00 69.25 228 GLY A CA 1
ATOM 1841 C C . GLY A 1 228 ? -3.330 -27.408 7.886 1.00 69.25 228 GLY A C 1
ATOM 1842 O O . GLY A 1 228 ? -3.358 -28.399 7.149 1.00 69.25 228 GLY A O 1
ATOM 1843 N N . GLU A 1 229 ? -2.786 -27.409 9.107 1.00 55.94 229 GLU A N 1
ATOM 1844 C CA . GLU A 1 229 ? -2.294 -28.634 9.738 1.00 55.94 229 GLU A CA 1
ATOM 1845 C C . GLU A 1 229 ? -3.329 -29.737 9.525 1.00 55.94 229 GLU A C 1
ATOM 1847 O O . GLU A 1 229 ? -4.473 -29.642 9.979 1.00 55.94 229 GLU A O 1
ATOM 1852 N N . ARG A 1 230 ? -2.949 -30.782 8.783 1.00 49.62 230 ARG A N 1
ATOM 1853 C CA . ARG A 1 230 ? -3.694 -32.029 8.857 1.00 49.62 230 ARG A CA 1
ATOM 1854 C C . ARG A 1 230 ? -3.509 -32.470 10.297 1.00 49.62 230 ARG A C 1
ATOM 1856 O O . ARG A 1 230 ? -2.439 -32.969 10.632 1.00 49.62 230 ARG A O 1
ATOM 1863 N N . VAL A 1 231 ? -4.521 -32.243 11.138 1.00 49.56 231 VAL A N 1
ATOM 1864 C CA . VAL A 1 231 ? -4.643 -32.933 12.422 1.00 49.56 231 VAL A CA 1
ATOM 1865 C C . VAL A 1 231 ? -4.383 -34.387 12.086 1.00 49.56 231 VAL A C 1
ATOM 1867 O O . VAL A 1 231 ? -5.123 -34.961 11.285 1.00 49.56 231 VAL A O 1
ATOM 1870 N N . GLY A 1 232 ? -3.256 -34.913 12.563 1.00 48.75 232 GLY A N 1
ATOM 1871 C CA . GLY A 1 232 ? -2.822 -36.254 12.229 1.00 48.75 232 GLY A CA 1
ATOM 1872 C C . GLY A 1 232 ? -3.948 -37.201 12.594 1.00 48.75 232 GLY A C 1
ATOM 1873 O O . GLY A 1 232 ? -4.146 -37.505 13.767 1.00 48.75 232 GLY A O 1
ATOM 1874 N N . GLN A 1 233 ? -4.710 -37.656 11.600 1.00 46.25 233 GLN A N 1
ATOM 1875 C CA . GLN A 1 233 ? -5.426 -38.900 11.756 1.00 46.25 233 GLN A CA 1
ATOM 1876 C C . GLN A 1 233 ? -4.312 -39.908 11.958 1.00 46.25 233 GLN A C 1
ATOM 1878 O O . GLN A 1 233 ? -3.535 -40.182 11.043 1.00 46.25 233 GLN A O 1
ATOM 1883 N N . SER A 1 234 ? -4.164 -40.372 13.196 1.00 46.66 234 SER A N 1
ATOM 1884 C CA . SER A 1 234 ? -3.385 -41.560 13.466 1.00 46.66 234 SER A CA 1
ATOM 1885 C C . SER A 1 234 ? -3.920 -42.613 12.508 1.00 46.66 234 SER A C 1
ATOM 1887 O O . SER A 1 234 ? -5.069 -43.045 12.608 1.00 46.66 234 SER A O 1
ATOM 1889 N N . HIS A 1 235 ? -3.120 -42.969 11.506 1.00 48.66 235 HIS A N 1
ATOM 1890 C CA . HIS A 1 235 ? -3.396 -44.150 10.720 1.00 48.66 235 HIS A CA 1
ATOM 1891 C C . HIS A 1 235 ? -3.295 -45.310 11.709 1.00 48.66 235 HIS A C 1
ATOM 1893 O O . HIS A 1 235 ? -2.211 -45.815 11.991 1.00 48.66 235 HIS A O 1
ATOM 1899 N N . ARG A 1 236 ? -4.428 -45.702 12.302 1.00 50.38 236 ARG A N 1
ATOM 1900 C CA . ARG A 1 236 ? -4.564 -47.045 12.841 1.00 50.38 236 ARG A CA 1
ATOM 1901 C C . ARG A 1 236 ? -4.373 -47.948 11.638 1.00 50.38 236 ARG A C 1
ATOM 1903 O O . ARG A 1 236 ? -5.233 -47.995 10.763 1.00 50.38 236 ARG A O 1
ATOM 1910 N N . VAL A 1 237 ? -3.205 -48.577 11.573 1.00 51.44 237 VAL A N 1
ATOM 1911 C CA . VAL A 1 237 ? -2.953 -49.716 10.698 1.00 51.44 237 VAL A CA 1
ATOM 1912 C C . VAL A 1 237 ? -4.122 -50.667 10.924 1.00 51.44 237 VAL A C 1
ATOM 1914 O O . VAL A 1 237 ? -4.319 -51.159 12.036 1.00 51.44 237 VAL A O 1
ATOM 1917 N N . ALA A 1 238 ? -4.975 -50.800 9.911 1.00 50.88 238 ALA A N 1
ATOM 1918 C CA . ALA A 1 238 ? -6.048 -51.769 9.931 1.00 50.88 238 ALA A CA 1
ATOM 1919 C C . ALA A 1 238 ? -5.389 -53.149 9.978 1.00 50.88 238 ALA A C 1
ATOM 1921 O O . ALA A 1 238 ? -4.591 -53.470 9.108 1.00 50.88 238 ALA A O 1
ATOM 1922 N N . ASP A 1 239 ? -5.680 -53.867 11.059 1.00 55.50 239 ASP A N 1
ATOM 1923 C CA . ASP A 1 239 ? -5.450 -55.291 11.300 1.00 55.50 239 ASP A CA 1
ATOM 1924 C C . ASP A 1 239 ? -4.147 -55.913 10.749 1.00 55.50 239 ASP A C 1
ATOM 1926 O O . ASP A 1 239 ? -4.029 -56.265 9.579 1.00 55.50 239 ASP A O 1
ATOM 1930 N N . SER A 1 240 ? -3.186 -56.173 11.640 1.00 56.00 240 SER A N 1
ATOM 1931 C CA . SER A 1 240 ? -1.967 -56.927 11.323 1.00 56.00 240 SER A CA 1
ATOM 1932 C C . SER A 1 240 ? -2.178 -58.442 11.154 1.00 56.00 240 SER A C 1
ATOM 1934 O O . SER A 1 240 ? -1.194 -59.162 10.977 1.00 56.00 240 SER A O 1
ATOM 1936 N N . LYS A 1 241 ? -3.416 -58.958 11.222 1.00 52.94 241 LYS A N 1
ATOM 1937 C CA . LYS A 1 241 ? -3.721 -60.396 11.090 1.00 52.94 241 LYS A CA 1
ATOM 1938 C C . LYS A 1 241 ? -4.389 -60.812 9.780 1.00 52.94 241 LYS A C 1
ATOM 1940 O O . LYS A 1 241 ? -4.515 -62.014 9.557 1.00 52.94 241 LYS A O 1
ATOM 1945 N N . ALA A 1 242 ? -4.767 -59.88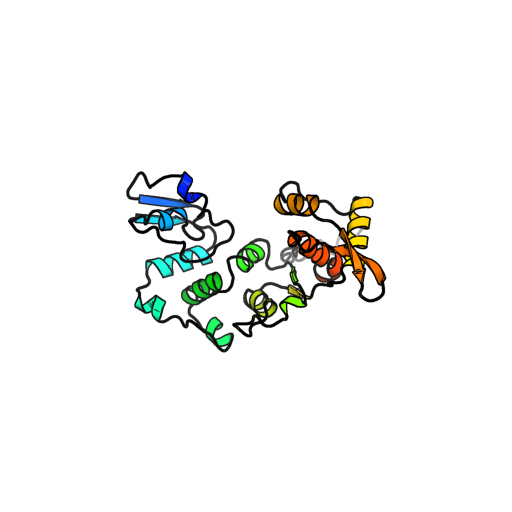7 8.902 1.00 52.59 242 ALA A N 1
ATOM 1946 C CA . ALA A 1 242 ? -5.358 -60.222 7.607 1.00 52.59 242 ALA A CA 1
ATOM 1947 C C . ALA A 1 242 ? -4.479 -59.694 6.465 1.00 52.59 242 ALA A C 1
ATOM 1949 O O . ALA A 1 242 ? -4.739 -58.639 5.892 1.00 52.59 242 ALA A O 1
ATOM 1950 N N . GLY A 1 243 ? -3.404 -60.426 6.171 1.00 45.16 243 GLY A N 1
ATOM 1951 C CA . GLY A 1 243 ? -2.582 -60.198 4.985 1.00 45.16 243 GLY A CA 1
ATOM 1952 C C . GLY A 1 243 ? -3.244 -60.760 3.724 1.00 45.16 243 GLY A C 1
ATOM 1953 O O . GLY A 1 243 ? -3.707 -61.901 3.731 1.00 45.16 243 GLY A O 1
ATOM 1954 N N . TYR A 1 244 ? -3.248 -59.958 2.660 1.00 39.50 244 TYR A N 1
ATOM 1955 C CA . TYR A 1 244 ? -3.031 -60.430 1.291 1.00 39.50 244 TYR A CA 1
ATOM 1956 C C . TYR A 1 244 ? -1.627 -60.001 0.874 1.00 39.50 244 TYR A C 1
ATOM 1958 O O . TYR A 1 244 ? -1.237 -58.873 1.261 1.00 39.50 244 TYR A O 1
#

Foldseek 3Di:
DDQAAQLFAAPPQCLVVLVVVDADPDLEEEAECCGSVNNCRRNVRPHYDYHHPDVLSVLLVVCVVPDDPVNLVPQDPDDPDVVVLVPDDSNSSSSVLRHVDNRDLVVVVVVPLPFEAEDAPCLCDADPPGRDRPVVSSVSSSHHYDHFPQDDVVLVVQVVVCVVVVVDDDDPPVVLLVVLVVVWAWDWDQDPVRDTDTDTDPDSCPVVSRSSRCRRCVVVGDDDDDDPPPPDPPPPPPDPPDDD

Sequence (244 aa):
MTQLRPFFSYYGAKYTGAKHYGPPRRDLVIEPFAGSACYSTRWAVPRVRLYDVSPDICDLWDFLIRSSERDIASIPDAFEHDDEFLSLPRAPRLLCAFWVSKGRAEAIKSRGAWMTGAIDPASRGRTQDEGKRLIDQYEAYGLNVVPAINAVLPGLDHIWSLLSLGRLKFFRHLSNTADEYRFYRREIKEDKLGVSRAIVVKSNDHLMDALRYAIMTWDRIAKVKPAGERVGQSHRVADSKAGY

pLDDT: mean 80.75, std 14.73, range [39.5, 95.94]